Protein AF-A0A3L6NXF9-F1 (afdb_monomer_lite)

Secondary structure (DSSP, 8-state):
-------TTS-PPPTTSTTSTTHHHHHHHHHHHHHHT-THHHHHHHHHHSSPPPP-TTS-BSS-EEEE-SSSEEEHHHIIIIITTSTTGGG-SEEEEE-SS--B--STTSHHHHHHHHHHHHH--HHHHHHHHHHHHHHHHHTHHHHHHHHHHHHHHHHHHHHHHHHHHHHHHHHHHHHHHH--SS-EEETTTEEEESSHHHHHHHHHHHHHHHHHHHHT-HHHHHHHHHHHHHHHTT-

Foldseek 3Di:
DPDPPDDPPDDDDDCCPPPAPCNVVLVVQVVVCVVVVNPVSNVVCCVQPVPFHPAPAADWDFFFFWKAEVLAIAGPNCCSVAVPPFQCRVVIPGDRDHDRVDIDHHQPPDPVLSVVVNVCSVVVPPVVSSVLSNVLVVLCVVFVVVLVVLVVVLVVLLVLLVVLLVQLVVLLVVQVVCCVVPNADDWDEDPQQGTDHRDPSNSSSSNSNSVSVVSVVVSVDCVSVVSNVVSVVSSVVSD

Organism: NCBI:txid396571

Sequence (239 aa):
MKDNSTKPDELYLCGFSLGHPRAVQALEAYVSARNWGDRKLFLDWTAQWGHVQQCPRKNFSKNRRWWGWGVLEICEDCYASFAKGTALEPRFALTGVREPEKERMCDIYSPRMRSLYTEACRTGDLEGLLAIAEQRHVVYTQTIMQCEQILNQQKIAAMQAQMLGTQGTFYKSMGWAQDATMGHSYTVGNSYAGYGHANEWVMQGYSYDRQSREAAAEVMGGGPLMRIQMLEARWREVE

pLDDT: mean 91.53, std 9.54, range [31.98, 98.44]

Structure (mmCIF, N/CA/C/O backbone):
data_AF-A0A3L6NXF9-F1
#
_entry.id   AF-A0A3L6NXF9-F1
#
loop_
_atom_site.group_PDB
_atom_site.id
_atom_site.type_symbol
_atom_site.label_atom_id
_atom_site.label_alt_id
_atom_site.label_comp_id
_atom_site.label_asym_id
_atom_site.label_entity_id
_atom_site.label_seq_id
_atom_site.pdbx_PDB_ins_code
_atom_site.Cartn_x
_atom_site.Cartn_y
_atom_site.Cartn_z
_atom_site.occupancy
_atom_site.B_iso_or_equiv
_atom_site.auth_seq_id
_atom_site.auth_comp_id
_atom_site.auth_asym_id
_atom_site.auth_atom_id
_atom_site.pdbx_PDB_model_num
ATOM 1 N N . MET A 1 1 ? -28.314 26.970 6.778 1.00 38.78 1 MET A N 1
ATOM 2 C CA . MET A 1 1 ? -27.156 27.081 7.683 1.00 38.78 1 MET A CA 1
ATOM 3 C C . MET A 1 1 ? -25.995 27.528 6.808 1.00 38.78 1 MET A C 1
ATOM 5 O O . MET A 1 1 ? -25.571 26.746 5.971 1.00 38.78 1 MET A O 1
ATOM 9 N N . LYS A 1 2 ? -25.630 28.818 6.833 1.00 31.98 2 LYS A N 1
ATOM 10 C CA . LYS A 1 2 ? -24.416 29.280 6.145 1.00 31.98 2 LYS A CA 1
ATOM 11 C C . LYS A 1 2 ? -23.267 28.928 7.072 1.00 31.98 2 LYS A C 1
ATOM 13 O O . LYS A 1 2 ? -23.206 29.462 8.177 1.00 31.98 2 LYS A O 1
ATOM 18 N N . ASP A 1 3 ? -22.468 27.959 6.661 1.00 43.75 3 ASP A N 1
ATOM 19 C CA . ASP A 1 3 ? -21.245 27.634 7.367 1.00 43.75 3 ASP A CA 1
ATOM 20 C C . ASP A 1 3 ? -20.208 28.706 7.017 1.00 43.75 3 ASP A C 1
ATOM 22 O O . ASP A 1 3 ? -19.789 28.823 5.869 1.00 43.75 3 ASP A O 1
ATOM 26 N N . ASN A 1 4 ? -19.891 29.560 7.989 1.00 49.06 4 ASN A N 1
ATOM 27 C CA . ASN A 1 4 ? -18.918 30.641 7.838 1.00 49.06 4 ASN A CA 1
ATOM 28 C C . ASN A 1 4 ? -17.510 30.201 8.287 1.00 49.06 4 ASN A C 1
ATOM 30 O O . ASN A 1 4 ? -16.629 31.051 8.400 1.00 49.06 4 ASN A O 1
ATOM 34 N N . SER A 1 5 ? -17.282 28.911 8.579 1.00 56.56 5 SER A N 1
ATOM 35 C CA . SER A 1 5 ? -15.972 28.419 9.026 1.00 56.56 5 SER A CA 1
ATOM 36 C C . SER A 1 5 ? -15.049 27.963 7.894 1.00 56.56 5 SER A C 1
ATOM 38 O O . SER A 1 5 ? -13.948 27.493 8.174 1.00 56.56 5 SER A O 1
ATOM 40 N N . THR A 1 6 ? -15.466 28.064 6.631 1.00 55.91 6 THR A N 1
ATOM 41 C CA . THR A 1 6 ? -14.646 27.624 5.496 1.00 55.91 6 THR A CA 1
ATOM 42 C C . THR A 1 6 ? -13.536 28.631 5.205 1.00 55.91 6 THR A C 1
ATOM 44 O O . THR A 1 6 ? -13.818 29.779 4.852 1.00 55.91 6 THR A O 1
ATOM 47 N N . LYS A 1 7 ? -12.275 28.210 5.328 1.00 68.19 7 LYS A N 1
ATOM 48 C CA . LYS A 1 7 ? -11.114 29.014 4.934 1.00 68.19 7 LYS A CA 1
ATOM 49 C C . LYS A 1 7 ? -10.861 28.849 3.429 1.00 68.19 7 LYS A C 1
ATOM 51 O O . LYS A 1 7 ? -10.905 27.720 2.951 1.00 68.19 7 LYS A O 1
ATOM 56 N N . PRO A 1 8 ? -10.555 29.925 2.685 1.00 60.31 8 PRO A N 1
ATOM 57 C CA . PRO A 1 8 ? -10.366 29.858 1.231 1.00 60.31 8 PRO A CA 1
ATOM 58 C C . PRO A 1 8 ? -9.264 28.888 0.771 1.00 60.31 8 PRO A C 1
ATOM 60 O O . PRO A 1 8 ? -9.379 28.314 -0.306 1.00 60.31 8 PRO A O 1
ATOM 63 N N . ASP A 1 9 ? -8.234 28.687 1.598 1.00 72.12 9 ASP A N 1
ATOM 64 C CA . ASP A 1 9 ? -7.032 27.914 1.249 1.00 72.12 9 ASP A CA 1
ATOM 65 C C . ASP A 1 9 ? -7.083 26.439 1.692 1.00 72.12 9 ASP A C 1
ATOM 67 O O . ASP A 1 9 ? -6.097 25.710 1.572 1.00 72.12 9 ASP A O 1
ATOM 71 N N . GLU A 1 10 ? -8.212 25.971 2.229 1.00 70.94 10 GLU A N 1
ATOM 72 C CA . GLU A 1 10 ? -8.372 24.571 2.626 1.00 70.94 10 GLU A CA 1
ATOM 73 C C . GLU A 1 10 ? -8.970 23.733 1.486 1.00 70.94 10 GLU A C 1
ATOM 75 O O . GLU A 1 10 ? -9.951 24.101 0.839 1.00 70.94 10 GLU A O 1
ATOM 80 N N . LEU A 1 11 ? -8.382 22.557 1.246 1.00 69.75 11 LEU A N 1
ATOM 81 C CA . LEU A 1 11 ? -8.914 21.592 0.292 1.00 69.75 11 LEU A CA 1
ATOM 82 C C . LEU A 1 11 ? -10.151 20.910 0.890 1.00 69.75 11 LEU A C 1
ATOM 84 O O . LEU A 1 11 ? -10.038 20.037 1.752 1.00 69.75 11 LEU A O 1
ATOM 88 N N . TYR A 1 12 ? -11.331 21.267 0.391 1.00 71.44 12 TYR A N 1
ATOM 89 C CA . TYR A 1 12 ? -12.578 20.585 0.727 1.00 71.44 12 TYR A CA 1
ATOM 90 C C . TYR A 1 12 ? -12.876 19.485 -0.292 1.00 71.44 12 TYR A C 1
ATOM 92 O O . TYR A 1 12 ? -12.898 19.732 -1.499 1.00 71.44 12 TYR A O 1
ATOM 100 N N . LEU A 1 13 ? -13.154 18.269 0.186 1.00 70.00 13 LEU A N 1
ATOM 101 C CA . LEU A 1 13 ? -13.683 17.201 -0.661 1.00 70.00 13 LEU A CA 1
ATOM 102 C C . LEU A 1 13 ? -15.195 17.077 -0.464 1.00 70.00 13 LEU A C 1
ATOM 104 O O . LEU A 1 13 ? -15.682 16.978 0.661 1.00 70.00 13 LEU A O 1
ATOM 108 N N . CYS A 1 14 ? -15.946 17.033 -1.563 1.00 78.50 14 CYS A N 1
ATOM 109 C CA . CYS A 1 14 ? -17.377 16.753 -1.509 1.00 78.50 14 CYS A CA 1
ATOM 110 C C . CYS A 1 14 ? -17.613 15.280 -1.141 1.00 78.50 14 CYS A C 1
ATOM 112 O O . CYS A 1 14 ? -17.192 14.385 -1.875 1.00 78.50 14 CYS A O 1
ATOM 114 N N . GLY A 1 15 ? -18.348 15.025 -0.054 1.00 77.31 15 GLY A N 1
ATOM 115 C CA . GLY A 1 15 ? -18.699 13.668 0.385 1.00 77.31 15 GLY A CA 1
ATOM 116 C C . GLY A 1 15 ? -19.580 12.882 -0.599 1.00 77.31 15 GLY A C 1
ATOM 117 O O . GLY A 1 15 ? -19.614 11.658 -0.526 1.00 77.31 15 GLY A O 1
ATOM 118 N N . PHE A 1 16 ? -20.241 13.567 -1.541 1.00 83.25 16 PHE A N 1
ATOM 119 C CA . PHE A 1 16 ? -21.023 12.970 -2.635 1.00 83.25 16 PHE A CA 1
ATOM 120 C C . PHE A 1 16 ? -20.241 12.815 -3.947 1.00 83.25 16 PHE A C 1
ATOM 122 O O . PHE A 1 16 ? -20.782 12.301 -4.925 1.00 83.25 16 PHE A O 1
ATOM 129 N N . SER A 1 17 ? -18.984 13.267 -4.008 1.00 85.44 17 SER A N 1
ATOM 130 C CA . SER A 1 17 ? -18.140 13.013 -5.177 1.00 85.44 17 SER A CA 1
ATOM 131 C C . SER A 1 17 ? -17.957 11.510 -5.342 1.00 85.44 17 SER A C 1
ATOM 133 O O . SER A 1 17 ? -17.561 10.853 -4.388 1.00 85.44 17 SER A O 1
ATOM 135 N N . LEU A 1 18 ? -18.174 10.958 -6.539 1.00 82.62 18 LEU A N 1
ATOM 136 C CA . LEU A 1 18 ? -17.976 9.522 -6.792 1.00 82.62 18 LEU A CA 1
ATOM 137 C C . LEU A 1 18 ? -16.522 9.064 -6.575 1.00 82.62 18 LEU A C 1
ATOM 139 O O . LEU A 1 18 ? -16.281 7.880 -6.373 1.00 82.62 18 LEU A O 1
ATOM 143 N N . GLY A 1 19 ? -15.560 9.994 -6.571 1.00 79.06 19 GLY A N 1
ATOM 144 C CA . GLY A 1 19 ? -14.176 9.715 -6.181 1.00 79.06 19 GLY A CA 1
ATOM 145 C C . GLY A 1 19 ? -13.950 9.646 -4.665 1.00 79.06 19 GLY A C 1
ATOM 146 O O . GLY A 1 19 ? -12.867 9.267 -4.228 1.00 79.06 19 GLY A O 1
ATOM 147 N N . HIS A 1 20 ? -14.937 10.021 -3.844 1.00 82.62 20 HIS A N 1
ATOM 148 C CA . HIS A 1 20 ? -14.837 9.951 -2.391 1.00 82.62 20 HIS A CA 1
ATOM 149 C C . HIS A 1 20 ? -15.019 8.496 -1.914 1.00 82.62 20 HIS A C 1
ATOM 151 O O . HIS A 1 20 ? -16.009 7.855 -2.277 1.00 82.62 20 HIS A O 1
ATOM 157 N N . PRO A 1 21 ? -14.151 7.969 -1.028 1.00 81.50 21 PRO A N 1
ATOM 158 C CA . PRO A 1 21 ? -14.219 6.570 -0.591 1.00 81.50 21 PRO A CA 1
ATOM 159 C C . PRO A 1 21 ? -15.522 6.149 0.096 1.00 81.50 21 PRO A C 1
ATOM 161 O O . PRO A 1 21 ? -15.794 4.955 0.204 1.00 81.50 21 PRO A O 1
ATOM 164 N N . ARG A 1 22 ? -16.309 7.118 0.590 1.00 86.44 22 ARG A N 1
ATOM 165 C CA . ARG A 1 22 ? -17.629 6.885 1.196 1.00 86.44 22 ARG A CA 1
ATOM 166 C C . ARG A 1 22 ? -18.813 7.453 0.409 1.00 86.44 22 ARG A C 1
ATOM 168 O O . ARG A 1 22 ? -19.864 7.704 0.992 1.00 86.44 22 ARG A O 1
ATOM 175 N N . ALA A 1 23 ? -18.648 7.712 -0.888 1.00 88.31 23 ALA A N 1
ATOM 176 C CA . ALA A 1 23 ? -19.699 8.321 -1.705 1.00 88.31 23 ALA A CA 1
ATOM 177 C C . ALA A 1 23 ? -21.006 7.515 -1.679 1.00 88.31 23 ALA A C 1
ATOM 179 O O . ALA A 1 23 ? -22.087 8.079 -1.529 1.00 88.31 23 ALA A O 1
ATOM 180 N N . VAL A 1 24 ? -20.900 6.186 -1.766 1.00 90.19 24 VAL A N 1
ATOM 181 C CA . VAL A 1 24 ? -22.058 5.282 -1.745 1.00 90.19 24 VAL A CA 1
ATOM 182 C C . VAL A 1 24 ? -22.769 5.333 -0.394 1.00 90.19 24 VAL A C 1
ATOM 184 O O . VAL A 1 24 ? -23.974 5.545 -0.357 1.00 90.19 24 VAL A O 1
ATOM 187 N N . GLN A 1 25 ? -22.036 5.253 0.718 1.00 90.31 25 GLN A N 1
ATOM 188 C CA . GLN A 1 25 ? -22.624 5.323 2.059 1.00 90.31 25 GLN A CA 1
ATOM 189 C C . GLN A 1 25 ? -23.254 6.697 2.337 1.00 90.31 25 GLN A C 1
ATOM 191 O O . GLN A 1 25 ? -24.299 6.779 2.979 1.00 90.31 25 GLN A O 1
ATOM 196 N N . ALA A 1 26 ? -22.659 7.779 1.818 1.00 90.56 26 ALA A N 1
ATOM 197 C CA . ALA A 1 26 ? -23.248 9.115 1.896 1.00 90.56 26 ALA A CA 1
ATOM 198 C C . ALA A 1 26 ? -24.587 9.182 1.144 1.00 90.56 26 ALA A C 1
ATOM 200 O O . ALA A 1 26 ? -25.556 9.755 1.646 1.00 90.56 26 ALA A O 1
ATOM 201 N N . LEU A 1 27 ? -24.660 8.568 -0.044 1.00 92.19 27 LEU A N 1
ATOM 202 C CA . LEU A 1 27 ? -25.891 8.466 -0.828 1.00 92.19 27 LEU A CA 1
ATOM 203 C C . LEU A 1 27 ? -26.944 7.599 -0.132 1.00 92.19 27 LEU A C 1
ATOM 205 O O . LEU A 1 27 ? -28.102 7.997 -0.084 1.00 92.19 27 LEU A O 1
ATOM 209 N N . GLU A 1 28 ? -26.565 6.465 0.451 1.00 92.56 28 GLU A N 1
ATOM 210 C CA . GLU A 1 28 ? -27.473 5.595 1.211 1.00 92.56 28 GLU A CA 1
ATOM 211 C C . GLU A 1 28 ? -28.060 6.310 2.435 1.00 92.56 28 GLU A C 1
ATOM 213 O O . GLU A 1 28 ? -29.274 6.258 2.661 1.00 92.56 28 GLU A O 1
ATOM 218 N N . ALA A 1 29 ? -27.231 7.039 3.191 1.00 92.06 29 ALA A N 1
ATOM 219 C CA . ALA A 1 29 ? -27.681 7.850 4.320 1.00 92.06 29 ALA A CA 1
ATOM 220 C C . ALA A 1 29 ? -28.632 8.970 3.864 1.00 92.06 29 ALA A C 1
ATOM 222 O O . ALA A 1 29 ? -29.665 9.211 4.493 1.00 92.06 29 ALA A O 1
ATOM 223 N N . TYR A 1 30 ? -28.330 9.618 2.735 1.00 93.38 30 TYR A N 1
ATOM 224 C CA . TYR A 1 30 ? -29.192 10.639 2.143 1.00 93.38 30 TYR A CA 1
ATOM 225 C C . TYR A 1 30 ? -30.536 10.072 1.662 1.00 93.38 30 TYR A C 1
ATOM 227 O O . TYR A 1 30 ? -31.588 10.637 1.960 1.00 93.38 30 TYR A O 1
ATOM 235 N N . VAL A 1 31 ? -30.524 8.944 0.946 1.00 94.56 31 VAL A N 1
ATOM 236 C CA . VAL A 1 31 ? -31.736 8.259 0.473 1.00 94.56 31 VAL A CA 1
ATOM 237 C C . VAL A 1 31 ? -32.587 7.812 1.656 1.00 94.56 31 VAL A C 1
ATOM 239 O O . VAL A 1 31 ? -33.798 8.012 1.637 1.00 94.56 31 VAL A O 1
ATOM 242 N N . SER A 1 32 ? -31.966 7.290 2.714 1.00 93.38 32 SER A N 1
ATOM 243 C CA . SER A 1 32 ? -32.661 6.934 3.953 1.00 93.38 32 SER A CA 1
ATOM 244 C C . SER A 1 32 ? -33.326 8.161 4.577 1.00 93.38 32 SER A C 1
ATOM 246 O O . SER A 1 32 ? -34.537 8.160 4.791 1.00 93.38 32 SER A O 1
ATOM 248 N N . ALA A 1 33 ? -32.582 9.252 4.773 1.00 95.50 33 ALA A N 1
ATOM 249 C CA . ALA A 1 33 ? -33.131 10.500 5.303 1.00 95.50 33 ALA A CA 1
ATOM 250 C C . ALA A 1 33 ? -34.298 11.044 4.461 1.00 95.50 33 ALA A C 1
ATOM 252 O O . ALA A 1 33 ? -35.289 11.534 5.002 1.00 95.50 33 ALA A O 1
ATOM 253 N N . ARG A 1 34 ? -34.212 10.927 3.131 1.00 95.12 34 ARG A N 1
ATOM 254 C CA . ARG A 1 34 ? -35.280 11.328 2.209 1.00 95.12 34 ARG A CA 1
ATOM 255 C C . ARG A 1 34 ? -36.515 10.434 2.328 1.00 95.12 34 ARG A C 1
ATOM 257 O O . ARG A 1 34 ? -37.617 10.962 2.421 1.00 95.12 34 ARG A O 1
ATOM 264 N N . ASN A 1 35 ? -36.339 9.115 2.303 1.00 95.88 35 ASN A N 1
ATOM 265 C CA . ASN A 1 35 ? -37.440 8.148 2.299 1.00 95.88 35 ASN A CA 1
ATOM 266 C C . ASN A 1 35 ? -38.224 8.166 3.614 1.00 95.88 35 ASN A C 1
ATOM 268 O O . ASN A 1 35 ? -39.445 8.048 3.601 1.00 95.88 35 ASN A O 1
ATOM 272 N N . TRP A 1 36 ? -37.527 8.354 4.734 1.00 94.69 36 TRP A N 1
ATOM 273 C CA . TRP A 1 36 ? -38.136 8.430 6.062 1.00 94.69 36 TRP A CA 1
ATOM 274 C C . TRP A 1 36 ? -38.587 9.845 6.445 1.00 94.69 36 TRP A C 1
ATOM 276 O O . TRP A 1 36 ? -39.244 10.024 7.466 1.00 94.69 36 TRP A O 1
ATOM 286 N N . GLY A 1 37 ? -38.232 10.862 5.654 1.00 95.06 37 GLY A N 1
ATOM 287 C CA . GLY A 1 37 ? -38.518 12.263 5.966 1.00 95.06 37 GLY A CA 1
ATOM 288 C C . GLY A 1 37 ? -37.740 12.814 7.168 1.00 95.06 37 GLY A C 1
ATOM 289 O O . GLY A 1 37 ? -38.025 13.928 7.610 1.00 95.06 37 GLY A O 1
ATOM 290 N N . ASP A 1 38 ? -36.751 12.079 7.685 1.00 94.88 38 ASP A N 1
ATOM 291 C CA . ASP A 1 38 ? -35.939 12.478 8.833 1.00 94.88 38 ASP A CA 1
ATOM 292 C C . ASP A 1 38 ? -34.522 12.882 8.408 1.00 94.88 38 ASP A C 1
ATOM 294 O O . ASP A 1 38 ? -33.657 12.058 8.107 1.00 94.88 38 ASP A O 1
ATOM 298 N N . ARG A 1 39 ? -34.264 14.193 8.434 1.00 91.12 39 ARG A N 1
ATOM 299 C CA . ARG A 1 39 ? -32.961 14.774 8.081 1.00 91.12 39 ARG A CA 1
ATOM 300 C C . ARG A 1 39 ? -31.857 14.414 9.076 1.00 91.12 39 ARG A C 1
ATOM 302 O O . ARG A 1 39 ? -30.689 14.480 8.695 1.00 91.12 39 ARG A O 1
ATOM 309 N N . LYS A 1 40 ? -32.197 14.049 10.320 1.00 93.25 40 LYS A N 1
ATOM 310 C CA . LYS A 1 40 ? -31.204 13.699 11.347 1.00 93.25 40 LYS A CA 1
ATOM 311 C C . LYS A 1 40 ? -30.390 12.480 10.946 1.00 93.25 40 LYS A C 1
ATOM 313 O O . LYS A 1 40 ? -29.183 12.508 11.116 1.00 93.25 40 LYS A O 1
ATOM 318 N N . LEU A 1 41 ? -31.008 11.498 10.284 1.00 90.31 41 LEU A N 1
ATOM 319 C CA . LEU A 1 41 ? -30.317 10.305 9.779 1.00 90.31 41 LEU A CA 1
ATOM 320 C C . LEU A 1 41 ? -29.084 10.656 8.936 1.00 90.31 41 LEU A C 1
ATOM 322 O O . LEU A 1 41 ? -28.018 10.069 9.107 1.00 90.31 41 LEU A O 1
ATOM 326 N N . PHE A 1 42 ? -29.214 11.643 8.047 1.00 92.25 42 PHE A N 1
ATOM 327 C CA . PHE A 1 42 ? -28.093 12.097 7.233 1.00 92.25 42 PHE A CA 1
ATOM 328 C C . PHE A 1 42 ? -27.126 12.981 8.028 1.00 92.25 42 PHE A C 1
ATOM 330 O O . PHE A 1 42 ? -25.917 12.801 7.920 1.00 92.25 42 PHE A O 1
ATOM 337 N N . LEU A 1 43 ? -27.633 13.912 8.844 1.00 91.62 43 LEU A N 1
ATOM 338 C CA . LEU A 1 43 ? -26.783 14.819 9.623 1.00 91.62 43 LEU A CA 1
ATOM 339 C C . LEU A 1 43 ? -25.909 14.069 10.637 1.00 91.62 43 LEU A C 1
ATOM 341 O O . LEU A 1 43 ? -24.702 14.302 10.678 1.00 91.62 43 LEU A O 1
ATOM 345 N N . ASP A 1 44 ? -26.478 13.122 11.376 1.00 91.62 44 ASP A N 1
ATOM 346 C CA . ASP A 1 44 ? -25.760 12.293 12.345 1.00 91.62 44 ASP A CA 1
ATOM 347 C C . ASP A 1 44 ? -24.705 11.433 11.642 1.00 91.62 44 ASP A C 1
ATOM 349 O O . ASP A 1 44 ? -23.554 11.369 12.081 1.00 91.62 44 ASP A O 1
ATOM 353 N N . TRP A 1 45 ? -25.051 10.859 10.483 1.00 91.62 45 TRP A N 1
ATOM 354 C CA . TRP A 1 45 ? -24.090 10.137 9.653 1.00 91.62 45 TRP A CA 1
ATOM 355 C C . TRP A 1 45 ? -22.936 11.043 9.202 1.00 91.62 45 TRP A C 1
ATOM 357 O O . TRP A 1 45 ? -21.773 10.662 9.332 1.00 91.62 45 TRP A O 1
ATOM 367 N N . THR A 1 46 ? -23.221 12.258 8.718 1.00 89.62 46 THR A N 1
ATOM 368 C CA . THR A 1 46 ? -22.171 13.203 8.298 1.00 89.62 46 THR A CA 1
ATOM 369 C C . THR A 1 46 ? -21.304 13.672 9.462 1.00 89.62 46 THR A C 1
ATOM 371 O O . THR A 1 46 ? -20.091 13.789 9.297 1.00 89.62 46 THR A O 1
ATOM 374 N N . ALA A 1 47 ? -21.884 13.885 10.644 1.00 88.12 47 ALA A N 1
ATOM 375 C CA . ALA A 1 47 ? -21.140 14.257 11.842 1.00 88.12 47 ALA A CA 1
ATOM 376 C C . ALA A 1 47 ? -20.190 13.131 12.273 1.00 88.12 47 ALA A C 1
ATOM 378 O O . ALA A 1 47 ? -19.031 13.386 12.607 1.00 88.12 47 ALA A O 1
ATOM 379 N N . GLN A 1 48 ? -20.659 11.883 12.202 1.00 87.81 48 GLN A N 1
ATOM 380 C CA . GLN A 1 48 ? -19.873 10.711 12.564 1.00 87.81 48 GLN A CA 1
ATOM 381 C C . GLN A 1 48 ? -18.780 10.390 11.538 1.00 87.81 48 GLN A C 1
ATOM 383 O O . GLN A 1 48 ? -17.654 10.105 11.928 1.00 87.81 48 GLN A O 1
ATOM 388 N N . TRP A 1 49 ? -19.093 10.416 10.240 1.00 89.56 49 TRP A N 1
ATOM 389 C CA . TRP A 1 49 ? -18.235 9.839 9.196 1.00 89.56 49 TRP A CA 1
ATOM 390 C C . TRP A 1 49 ? -17.618 10.851 8.239 1.00 89.56 49 TRP A C 1
ATOM 392 O O . TRP A 1 49 ? -16.673 10.498 7.532 1.00 89.56 49 TRP A O 1
ATOM 402 N N . GLY A 1 50 ? -18.118 12.087 8.199 1.00 84.12 50 GLY A N 1
ATOM 403 C CA . GLY A 1 50 ? -17.701 13.093 7.218 1.00 84.12 50 GLY A CA 1
ATOM 404 C C . GLY A 1 50 ? -16.230 13.489 7.331 1.00 84.12 50 GLY A C 1
ATOM 405 O O . GLY A 1 50 ? -15.606 13.824 6.331 1.00 84.12 50 GLY A O 1
ATOM 406 N N . HIS A 1 51 ? -15.659 13.395 8.531 1.00 82.38 51 HIS A N 1
ATOM 407 C CA . HIS A 1 51 ? -14.265 13.745 8.805 1.00 82.38 51 HIS A CA 1
ATOM 408 C C . HIS A 1 51 ? -13.349 12.519 8.987 1.00 82.38 51 HIS A C 1
ATOM 410 O O . HIS A 1 51 ? -12.125 12.655 9.018 1.00 82.38 51 HIS A O 1
ATOM 416 N N . VAL A 1 52 ? -13.923 11.319 9.117 1.00 88.19 52 VAL A N 1
ATOM 417 C CA . VAL A 1 52 ? -13.166 10.082 9.326 1.00 88.19 52 VAL A CA 1
ATOM 418 C C . VAL A 1 52 ? -12.549 9.678 7.994 1.00 88.19 52 VAL A C 1
ATOM 420 O O . VAL A 1 52 ? -13.256 9.465 7.017 1.00 88.19 52 VAL A O 1
ATOM 423 N N . GLN A 1 53 ? -11.239 9.496 7.924 1.00 87.25 53 GLN A N 1
ATOM 424 C CA . GLN A 1 53 ? -10.617 8.990 6.698 1.00 87.25 53 GLN A CA 1
ATOM 425 C C . GLN A 1 53 ? -10.792 7.471 6.589 1.00 87.25 53 GLN A C 1
ATOM 427 O O . GLN A 1 53 ? -10.717 6.779 7.601 1.00 87.25 53 GLN A O 1
ATOM 432 N N . GLN A 1 54 ? -10.976 6.935 5.377 1.00 90.12 54 GLN A N 1
ATOM 433 C CA . GLN A 1 54 ? -11.058 5.482 5.163 1.00 90.12 54 GLN A CA 1
ATOM 434 C C . GLN A 1 54 ? -9.789 4.783 5.665 1.00 90.12 54 GLN A C 1
ATOM 436 O O . GLN A 1 54 ? -8.688 5.319 5.510 1.00 90.12 54 GLN A O 1
ATOM 441 N N . CYS A 1 55 ? -9.938 3.592 6.245 1.00 94.50 55 CYS A N 1
ATOM 442 C CA . CYS A 1 55 ? -8.830 2.776 6.729 1.00 94.50 55 CYS A CA 1
ATOM 443 C C . CYS A 1 55 ? -7.717 2.627 5.669 1.00 94.50 55 CYS A C 1
ATOM 445 O O . CYS A 1 55 ? -8.010 2.197 4.550 1.00 94.50 55 CYS A O 1
ATOM 447 N N . PRO A 1 56 ? -6.441 2.916 6.004 1.00 93.50 56 PRO A N 1
ATOM 448 C CA . PRO A 1 56 ? -5.324 2.761 5.068 1.00 93.50 56 PRO A CA 1
ATOM 449 C C . PRO A 1 56 ? -4.972 1.285 4.807 1.00 93.50 56 PRO A C 1
ATOM 451 O O . PRO A 1 56 ? -4.165 0.975 3.931 1.00 93.50 56 PRO A O 1
ATOM 454 N N . ARG A 1 57 ? -5.620 0.361 5.532 1.00 94.19 57 ARG A N 1
ATOM 455 C CA . ARG A 1 57 ? -5.400 -1.084 5.476 1.00 94.19 57 ARG A CA 1
ATOM 456 C C . ARG A 1 57 ? -3.925 -1.410 5.712 1.00 94.19 57 ARG A C 1
ATOM 458 O O . ARG A 1 57 ? -3.389 -1.015 6.743 1.00 94.19 57 ARG A O 1
ATOM 465 N N . LYS A 1 58 ? -3.310 -2.112 4.759 1.00 91.44 58 LYS A N 1
ATOM 466 C CA . LYS A 1 58 ? -1.909 -2.527 4.770 1.00 91.44 58 LYS A CA 1
ATOM 467 C C . LYS A 1 58 ? -0.930 -1.402 4.444 1.00 91.44 58 LYS A C 1
ATOM 469 O O . LYS A 1 58 ? 0.255 -1.566 4.666 1.00 91.44 58 LYS A O 1
ATOM 474 N N . ASN A 1 59 ? -1.409 -0.279 3.910 1.00 91.56 59 ASN A N 1
ATOM 475 C CA . ASN A 1 59 ? -0.532 0.823 3.545 1.00 91.56 59 ASN A CA 1
ATOM 476 C C . ASN A 1 59 ? -0.201 1.651 4.787 1.00 91.56 59 ASN A C 1
ATOM 478 O O . ASN A 1 59 ? -1.074 1.924 5.617 1.00 91.56 59 ASN A O 1
ATOM 482 N N . PHE A 1 60 ? 1.039 2.120 4.868 1.00 92.31 60 PHE A N 1
ATOM 483 C CA . PHE A 1 60 ? 1.424 3.104 5.866 1.00 92.31 60 PHE A CA 1
ATOM 484 C C . PHE A 1 60 ? 0.780 4.458 5.568 1.00 92.31 60 PHE A C 1
ATOM 486 O O . PHE A 1 60 ? 0.695 4.895 4.419 1.00 92.31 60 PHE A O 1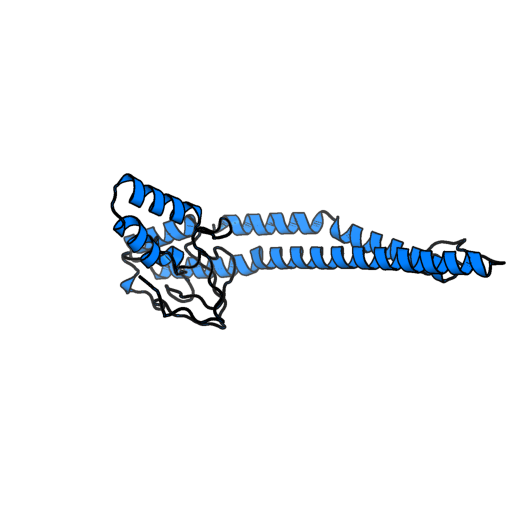
ATOM 493 N N . SER A 1 61 ? 0.314 5.137 6.615 1.00 92.38 61 SER A N 1
ATOM 494 C CA . SER A 1 61 ? -0.211 6.493 6.502 1.00 92.38 61 SER A CA 1
ATOM 495 C C . SER A 1 61 ? 0.313 7.394 7.608 1.00 92.38 61 SER A C 1
ATOM 497 O O . SER A 1 61 ? 0.341 7.018 8.778 1.00 92.38 61 SER A O 1
ATOM 499 N N . LYS A 1 62 ? 0.625 8.633 7.223 1.00 92.56 62 LYS A N 1
ATOM 500 C CA . LYS A 1 62 ? 0.982 9.739 8.116 1.00 92.56 62 LYS A CA 1
ATOM 501 C C . LYS A 1 62 ? -0.231 10.550 8.553 1.00 92.56 62 LYS A C 1
ATOM 503 O O . LYS A 1 62 ? -1.292 10.473 7.931 1.00 92.56 62 LYS A O 1
ATOM 508 N N . ASN A 1 63 ? -0.037 11.374 9.584 1.00 90.44 63 ASN A N 1
ATOM 509 C CA . ASN A 1 63 ? -0.927 12.473 9.960 1.00 90.44 63 ASN A CA 1
ATOM 510 C C . ASN A 1 63 ? -2.407 12.084 10.161 1.00 90.44 63 ASN A C 1
ATOM 512 O O . ASN A 1 63 ? -3.318 12.831 9.790 1.00 90.44 63 ASN A O 1
ATOM 516 N N . ARG A 1 64 ? -2.646 10.922 10.775 1.00 91.19 64 ARG A N 1
ATOM 517 C CA . ARG A 1 64 ? -3.970 10.400 11.150 1.00 91.19 64 ARG A CA 1
ATOM 518 C C . ARG A 1 64 ? -4.082 10.233 12.659 1.00 91.19 64 ARG A C 1
ATOM 520 O O . ARG A 1 64 ? -3.070 10.231 13.354 1.00 91.19 64 ARG A O 1
ATOM 527 N N . ARG A 1 65 ? -5.315 10.094 13.148 1.00 94.44 65 ARG A N 1
ATOM 528 C CA . ARG A 1 65 ? -5.581 9.704 14.534 1.00 94.44 65 ARG A CA 1
ATOM 529 C C . ARG A 1 65 ? -5.487 8.193 14.690 1.00 94.44 65 ARG A C 1
ATOM 531 O O . ARG A 1 65 ? -6.007 7.454 13.848 1.00 94.44 65 ARG A O 1
ATOM 538 N N . TRP A 1 66 ? -4.853 7.769 15.776 1.00 96.62 66 TRP A N 1
ATOM 539 C CA . TRP A 1 66 ? -4.587 6.367 16.072 1.00 96.62 66 TRP A CA 1
ATOM 540 C C . TRP A 1 66 ? -4.994 5.987 17.494 1.00 96.62 66 TRP A C 1
ATOM 542 O O . TRP A 1 66 ? -4.886 6.780 18.432 1.00 96.62 66 TRP A O 1
ATOM 552 N N . TRP A 1 67 ? -5.447 4.743 17.623 1.00 97.88 67 TRP A N 1
ATOM 553 C CA . TRP A 1 67 ? -5.798 4.070 18.868 1.00 97.88 67 TRP A CA 1
ATOM 554 C C . TRP A 1 67 ? -4.980 2.781 19.027 1.00 97.88 67 TRP A C 1
ATOM 556 O O . TRP A 1 67 ? -4.338 2.337 18.074 1.00 97.88 67 TRP A O 1
ATOM 566 N N . GLY A 1 68 ? -5.000 2.174 20.214 1.00 97.38 68 GLY A N 1
ATOM 567 C CA . GLY A 1 68 ? -4.328 0.897 20.488 1.00 97.38 68 GLY A CA 1
ATOM 568 C C . GLY A 1 68 ? -3.085 1.051 21.366 1.00 97.38 68 GLY A C 1
ATOM 569 O O . GLY A 1 68 ? -3.108 1.817 22.326 1.00 97.38 68 GLY A O 1
ATOM 570 N N . TRP A 1 69 ? -2.011 0.317 21.064 1.00 96.62 69 TRP A N 1
ATOM 571 C CA . TRP A 1 69 ? -0.839 0.158 21.950 1.00 96.62 69 TRP A CA 1
ATOM 572 C C . TRP A 1 69 ? 0.507 0.446 21.278 1.00 96.62 69 TRP A C 1
ATOM 574 O O . TRP A 1 69 ? 1.560 0.108 21.808 1.00 96.62 69 TRP A O 1
ATOM 584 N N . GLY A 1 70 ? 0.499 1.052 20.093 1.00 90.50 70 GLY A N 1
ATOM 585 C CA . GLY A 1 70 ? 1.716 1.354 19.338 1.00 90.50 70 GLY A CA 1
ATOM 586 C C . GLY A 1 70 ? 2.252 0.167 18.541 1.00 90.50 70 GLY A C 1
ATOM 587 O O . GLY A 1 70 ? 2.544 0.350 17.371 1.00 90.50 70 GLY A O 1
ATOM 588 N N . VAL A 1 71 ? 2.320 -1.032 19.128 1.00 93.62 71 VAL A N 1
ATOM 589 C CA . VAL A 1 71 ? 2.605 -2.277 18.379 1.00 93.62 71 VAL A CA 1
ATOM 590 C C . VAL A 1 71 ? 1.364 -2.827 17.673 1.00 93.62 71 VAL A C 1
ATOM 592 O O . VAL A 1 71 ? 1.463 -3.431 16.616 1.00 93.62 71 VAL A O 1
ATOM 595 N N . LEU A 1 72 ? 0.182 -2.574 18.242 1.00 96.94 72 LEU A N 1
ATOM 596 C CA . LEU A 1 72 ? -1.104 -2.796 17.593 1.00 96.94 72 LEU A CA 1
ATOM 597 C C . LEU A 1 72 ? -1.776 -1.438 17.422 1.00 96.94 72 LEU A C 1
ATOM 599 O O . LEU A 1 72 ? -2.159 -0.786 18.400 1.00 96.94 72 LEU A O 1
ATOM 603 N N . GLU A 1 73 ? -1.886 -1.005 16.175 1.00 96.25 73 GLU A N 1
ATOM 604 C CA . GLU A 1 73 ? -2.322 0.321 15.774 1.00 96.25 73 GLU A CA 1
ATOM 605 C C . GLU A 1 73 ? -3.693 0.254 15.098 1.00 96.25 73 GLU A C 1
ATOM 607 O O . GLU A 1 73 ? -3.952 -0.504 14.162 1.00 96.25 73 GLU A O 1
ATOM 612 N N . ILE A 1 74 ? -4.612 1.086 15.572 1.00 97.94 74 ILE A N 1
ATOM 613 C CA . ILE A 1 74 ? -5.992 1.114 15.108 1.00 97.94 74 ILE A CA 1
ATOM 614 C C . ILE A 1 74 ? -6.267 2.485 14.502 1.00 97.94 74 ILE A C 1
ATOM 616 O O . ILE A 1 74 ? -6.242 3.498 15.200 1.00 97.94 74 ILE A O 1
ATOM 620 N N . CYS A 1 75 ? -6.539 2.535 13.198 1.00 97.06 75 CYS A N 1
ATOM 621 C CA . CYS A 1 75 ? -6.944 3.785 12.557 1.00 97.06 75 CYS A CA 1
ATOM 622 C C . CYS A 1 75 ? -8.360 4.200 12.990 1.00 97.06 75 CYS A C 1
ATOM 624 O O . CYS A 1 75 ? -9.173 3.363 13.385 1.00 97.06 75 CYS A O 1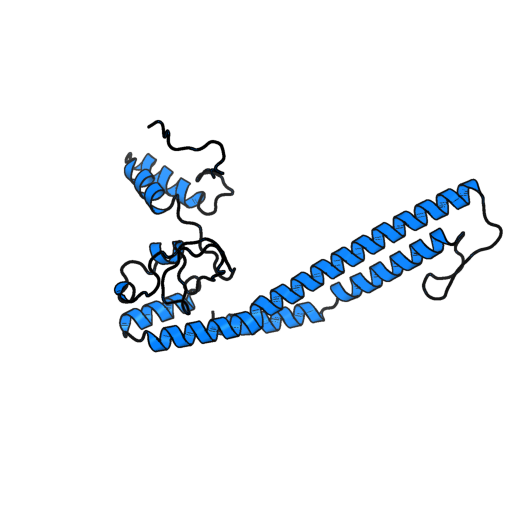
ATOM 626 N N . GLU A 1 76 ? -8.683 5.482 12.829 1.00 95.94 76 GLU A N 1
ATOM 627 C CA . GLU A 1 76 ? -9.986 6.047 13.202 1.00 95.94 76 GLU A CA 1
ATOM 628 C C . GLU A 1 76 ? -11.201 5.297 12.641 1.00 95.94 76 GLU A C 1
ATOM 630 O O . GLU A 1 76 ? -12.172 5.067 13.357 1.00 95.94 76 GLU A O 1
ATOM 635 N N . ASP A 1 77 ? -11.133 4.869 11.380 1.00 95.62 77 ASP A N 1
ATOM 636 C CA . ASP A 1 77 ? -12.211 4.128 10.723 1.00 95.62 77 ASP A CA 1
ATOM 637 C C . ASP A 1 77 ? -12.492 2.794 11.422 1.00 95.62 77 ASP A C 1
ATOM 639 O O . ASP A 1 77 ? -13.635 2.473 11.745 1.00 95.62 77 ASP A O 1
ATOM 643 N N . CYS A 1 78 ? -11.446 2.015 11.712 1.00 97.50 78 CYS A N 1
ATOM 644 C CA . CYS A 1 78 ? -11.597 0.733 12.398 1.00 97.50 78 CYS A CA 1
ATOM 645 C C . CYS A 1 78 ? -11.872 0.890 13.898 1.00 97.50 78 CYS A C 1
ATOM 647 O O . CYS A 1 78 ? -12.545 0.040 14.475 1.00 97.50 78 CYS A O 1
ATOM 649 N N . TYR A 1 79 ? -11.422 1.977 14.526 1.00 97.75 79 TYR A N 1
ATOM 650 C CA . TYR A 1 79 ? -11.855 2.311 15.878 1.00 97.75 79 TYR A CA 1
ATOM 651 C C . TYR A 1 79 ? -13.369 2.551 15.905 1.00 97.75 79 TYR A C 1
ATOM 653 O O . TYR A 1 79 ? -14.090 1.830 16.589 1.00 97.75 79 TYR A O 1
ATOM 661 N N . ALA A 1 80 ? -13.863 3.489 15.093 1.00 95.38 80 ALA A N 1
ATOM 662 C CA . ALA A 1 80 ? -15.271 3.874 15.073 1.00 95.38 80 ALA A CA 1
ATOM 663 C C . ALA A 1 80 ? -16.210 2.738 14.637 1.00 95.38 80 ALA A C 1
ATOM 665 O O . ALA A 1 80 ? -17.322 2.645 15.150 1.00 95.38 80 ALA A O 1
ATOM 666 N N . SER A 1 81 ? -15.780 1.889 13.696 1.00 94.62 81 SER A N 1
ATOM 667 C CA . SER A 1 81 ? -16.609 0.801 13.152 1.00 94.62 81 SER A CA 1
ATOM 668 C C . SER A 1 81 ? -16.512 -0.528 13.903 1.00 94.62 81 SER A C 1
ATOM 670 O O . SER A 1 81 ? -17.353 -1.393 13.669 1.00 94.62 81 SER A O 1
ATOM 672 N N . PHE A 1 82 ? -15.494 -0.738 14.745 1.0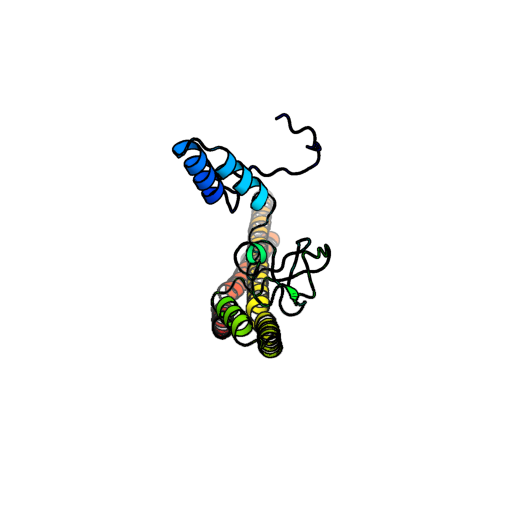0 97.44 82 PHE A N 1
ATOM 673 C CA . PHE A 1 82 ? -15.249 -2.055 15.346 1.00 97.44 82 PHE A CA 1
ATOM 674 C C . PHE A 1 82 ? -14.717 -2.013 16.782 1.00 97.44 82 PHE A C 1
ATOM 676 O O . PHE A 1 82 ? -15.259 -2.706 17.634 1.00 97.44 82 PHE A O 1
ATOM 683 N N . ALA A 1 83 ? -13.663 -1.243 17.067 1.00 97.62 83 ALA A N 1
ATOM 684 C CA . ALA A 1 83 ? -12.984 -1.336 18.366 1.00 97.62 83 ALA A CA 1
ATOM 685 C C . ALA A 1 83 ? -13.630 -0.483 19.477 1.00 97.62 83 ALA A C 1
ATOM 687 O O . ALA A 1 83 ? -13.409 -0.736 20.662 1.00 97.62 83 ALA A O 1
ATOM 688 N N . LYS A 1 84 ? -14.423 0.528 19.116 1.00 97.31 84 LYS A N 1
ATOM 689 C CA . LYS A 1 84 ? -15.140 1.379 20.070 1.00 97.31 84 LYS A CA 1
ATOM 690 C C . LYS A 1 84 ? -16.189 0.576 20.848 1.00 97.31 84 LYS A C 1
ATOM 692 O O . LYS A 1 84 ? -16.982 -0.153 20.262 1.00 97.31 84 LYS A O 1
ATOM 697 N N . GLY A 1 85 ? -16.217 0.750 22.164 1.00 97.19 85 GLY A N 1
ATOM 698 C CA . GLY A 1 85 ? -17.105 0.070 23.106 1.00 97.19 85 GLY A CA 1
ATOM 699 C C . GLY A 1 85 ? -16.676 -1.350 23.483 1.00 97.19 85 GLY A C 1
ATOM 700 O O . GLY A 1 85 ? -17.414 -2.042 24.180 1.00 97.19 85 GLY A O 1
ATOM 701 N N . THR A 1 86 ? -15.517 -1.816 23.016 1.00 97.69 86 THR A N 1
ATOM 702 C CA . THR A 1 86 ? -15.035 -3.175 23.298 1.00 97.69 86 THR A CA 1
ATOM 703 C C . THR A 1 86 ? -14.345 -3.266 24.661 1.00 97.69 86 THR A C 1
ATOM 705 O O . THR A 1 86 ? -13.880 -2.269 25.210 1.00 97.69 86 THR A O 1
ATOM 708 N N . ALA A 1 87 ? -14.229 -4.483 25.205 1.00 97.50 87 ALA A N 1
ATOM 709 C CA . ALA A 1 87 ? -13.656 -4.714 26.535 1.00 97.50 87 ALA A CA 1
ATOM 710 C C . ALA A 1 87 ? -12.201 -4.226 26.686 1.00 97.50 87 ALA A C 1
ATOM 712 O O . ALA A 1 87 ? -11.773 -3.899 27.792 1.00 97.50 87 ALA A O 1
ATOM 713 N N . LEU A 1 88 ? -11.440 -4.167 25.588 1.00 96.94 88 LEU A N 1
ATOM 714 C CA . LEU A 1 88 ? -10.054 -3.698 25.596 1.00 96.94 88 LEU A CA 1
ATOM 715 C C . LEU A 1 88 ? -9.910 -2.188 25.355 1.00 96.94 88 LEU A C 1
ATOM 717 O O . LEU A 1 88 ? -8.829 -1.663 25.615 1.00 96.94 88 LEU A O 1
ATOM 721 N N . GLU A 1 89 ? -10.954 -1.478 24.908 1.00 97.50 89 GLU A N 1
ATOM 722 C CA . GLU A 1 89 ? -10.886 -0.031 24.640 1.00 97.50 89 GLU A CA 1
ATOM 723 C C . GLU A 1 89 ? -10.362 0.784 25.837 1.00 97.50 89 GLU A C 1
ATOM 725 O O . GLU A 1 89 ? -9.456 1.597 25.632 1.00 97.50 89 GLU A O 1
ATOM 730 N N . PRO A 1 90 ? -10.820 0.563 27.089 1.00 97.19 90 PRO A N 1
ATOM 731 C CA . PRO A 1 90 ? -10.321 1.322 28.239 1.00 97.19 90 PRO A CA 1
ATOM 732 C C . PRO A 1 90 ? -8.826 1.125 28.519 1.00 97.19 90 PRO A C 1
ATOM 734 O O . PRO A 1 90 ? -8.245 1.873 29.300 1.00 97.19 90 PRO A O 1
ATOM 737 N N . ARG A 1 91 ? -8.203 0.102 27.919 1.00 96.38 91 ARG A N 1
ATOM 738 C CA . ARG A 1 91 ? -6.791 -0.246 28.112 1.00 96.38 91 ARG A CA 1
ATOM 739 C C . ARG A 1 91 ? -5.883 0.317 27.018 1.00 96.38 91 ARG A C 1
ATOM 741 O O . ARG A 1 91 ? -4.685 0.049 27.069 1.00 96.38 91 ARG A O 1
ATOM 748 N N . PHE A 1 92 ? -6.409 1.041 26.027 1.00 97.75 92 PHE A N 1
ATOM 749 C CA . PHE A 1 92 ? -5.589 1.626 24.966 1.00 97.75 92 PHE A CA 1
ATOM 750 C C . PHE A 1 92 ? -4.572 2.633 25.520 1.00 97.75 92 PHE A C 1
ATOM 752 O O . PHE A 1 92 ? -4.923 3.531 26.281 1.00 97.75 92 PHE A O 1
ATOM 759 N N . ALA A 1 93 ? -3.319 2.519 25.077 1.00 96.81 93 ALA A N 1
ATOM 760 C CA . ALA A 1 93 ? -2.279 3.510 25.355 1.00 96.81 93 ALA A CA 1
ATOM 761 C C . ALA A 1 93 ? -2.373 4.725 24.414 1.00 96.81 93 ALA A C 1
ATOM 763 O O . ALA A 1 93 ? -2.007 5.839 24.781 1.00 96.81 93 ALA A O 1
ATOM 764 N N . LEU A 1 94 ? -2.873 4.516 23.195 1.00 95.94 94 LEU A N 1
ATOM 765 C CA . LEU A 1 94 ? -3.153 5.561 22.217 1.00 95.94 94 LEU A CA 1
ATOM 766 C C . LEU A 1 94 ? -4.662 5.799 22.161 1.00 95.94 94 LEU A C 1
ATOM 768 O O . LEU A 1 94 ? -5.435 4.870 21.932 1.00 95.94 94 LEU A O 1
ATOM 772 N N . THR A 1 95 ? -5.085 7.048 22.332 1.00 96.75 95 THR A N 1
ATOM 773 C CA . THR A 1 95 ? -6.501 7.442 22.345 1.00 96.75 95 THR A CA 1
ATOM 774 C C . THR A 1 95 ? -6.738 8.628 21.414 1.00 96.75 95 THR A C 1
ATOM 776 O O . THR A 1 95 ? -6.839 9.781 21.822 1.00 96.75 95 THR A O 1
ATOM 779 N N . GLY A 1 96 ? -6.795 8.346 20.111 1.00 94.94 96 GLY A N 1
ATOM 780 C CA . GLY A 1 96 ? -6.983 9.372 19.082 1.00 94.94 96 GLY A CA 1
ATOM 781 C C . GLY A 1 96 ? -5.764 10.274 18.892 1.00 94.94 96 GLY A C 1
ATOM 782 O O . GLY A 1 96 ? -5.901 11.412 18.441 1.00 94.94 96 GLY A O 1
ATOM 783 N N . VAL A 1 97 ? -4.573 9.767 19.222 1.00 94.19 97 VAL A N 1
ATOM 784 C CA . VAL A 1 97 ? -3.308 10.504 19.123 1.00 94.19 97 VAL A CA 1
ATOM 785 C C . VAL A 1 97 ? -2.955 10.718 17.654 1.00 94.19 97 VAL A C 1
ATOM 787 O O . VAL A 1 97 ? -3.072 9.801 16.838 1.00 94.19 97 VAL A O 1
ATOM 790 N N . ARG A 1 98 ? -2.524 11.937 17.313 1.00 93.12 98 ARG A N 1
ATOM 791 C CA . ARG A 1 98 ? -2.099 12.316 15.963 1.00 93.12 98 ARG A CA 1
ATOM 792 C C . ARG A 1 98 ? -0.622 12.679 15.965 1.00 93.12 98 ARG A C 1
ATOM 794 O O . ARG A 1 98 ? -0.229 13.661 16.581 1.00 93.12 98 ARG A O 1
ATOM 801 N N . GLU A 1 99 ? 0.166 11.911 15.225 1.00 88.12 99 GLU A N 1
ATOM 802 C CA . GLU A 1 99 ? 1.600 12.140 15.035 1.00 88.12 99 GLU A CA 1
ATOM 803 C C . GLU A 1 99 ? 1.860 12.381 13.540 1.00 88.12 99 GLU A C 1
ATOM 805 O O . GLU A 1 99 ? 1.807 11.432 12.756 1.00 88.12 99 GLU A O 1
ATOM 810 N N . PRO A 1 100 ? 2.078 13.637 13.107 1.00 88.81 100 PRO A N 1
ATOM 811 C CA . PRO A 1 100 ? 2.203 13.972 11.687 1.00 88.81 100 PRO A CA 1
ATOM 812 C C . PRO A 1 100 ? 3.340 13.245 10.968 1.00 88.81 100 PRO A C 1
ATOM 814 O O . PRO A 1 100 ? 3.148 12.796 9.842 1.00 88.81 100 PRO A O 1
ATOM 817 N N . GLU A 1 101 ? 4.480 13.073 11.635 1.00 90.62 101 GLU A N 1
ATOM 818 C CA . GLU A 1 101 ? 5.689 12.513 11.020 1.00 90.62 101 GLU A CA 1
ATOM 819 C C . GLU A 1 101 ? 5.752 10.985 11.052 1.00 90.62 101 GLU A C 1
ATOM 821 O O . GLU A 1 101 ? 6.473 10.379 10.258 1.00 90.62 101 GLU A O 1
ATOM 826 N N . LYS A 1 102 ? 4.992 10.346 11.948 1.00 89.69 102 LYS A N 1
ATOM 827 C CA . LYS A 1 102 ? 5.058 8.900 12.152 1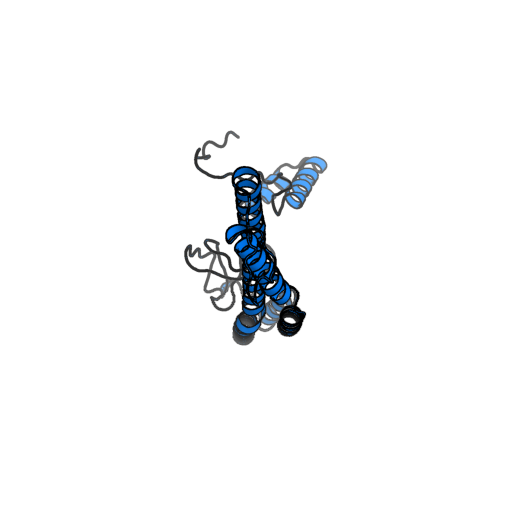.00 89.69 102 LYS A CA 1
ATOM 828 C C . LYS A 1 102 ? 4.120 8.172 11.193 1.00 89.69 102 LYS A C 1
ATOM 830 O O . LYS A 1 102 ? 2.910 8.401 11.183 1.00 89.69 102 LYS A O 1
ATOM 835 N N . GLU A 1 103 ? 4.695 7.271 10.406 1.00 91.56 103 GLU A N 1
ATOM 836 C CA . GLU A 1 103 ? 3.952 6.332 9.572 1.00 91.56 103 GLU A CA 1
ATOM 837 C C . GLU A 1 103 ? 3.462 5.152 10.398 1.00 91.56 103 GLU A C 1
ATOM 839 O O . GLU A 1 103 ? 4.200 4.594 11.208 1.00 91.56 103 GLU A O 1
ATOM 844 N N . ARG A 1 104 ? 2.193 4.805 10.193 1.00 92.69 104 ARG A N 1
ATOM 845 C CA . ARG A 1 104 ? 1.487 3.761 10.932 1.00 92.69 104 ARG A CA 1
ATOM 846 C C . ARG A 1 104 ? 0.593 2.957 9.991 1.00 92.69 104 ARG A C 1
ATOM 848 O O . ARG A 1 104 ? 0.076 3.511 9.012 1.00 92.69 104 ARG A O 1
ATOM 855 N N . MET A 1 105 ? 0.422 1.670 10.269 1.00 93.75 105 MET A N 1
ATOM 856 C CA . MET A 1 105 ? -0.417 0.741 9.498 1.00 93.75 105 MET A CA 1
ATOM 857 C C . MET A 1 105 ? -1.573 0.290 10.389 1.00 93.75 105 MET A C 1
ATOM 859 O O . MET A 1 105 ? -1.389 0.064 11.572 1.00 93.75 105 MET A O 1
ATOM 863 N N . CYS A 1 106 ? -2.782 0.133 9.848 1.00 96.56 106 CYS A N 1
ATOM 864 C CA . CYS A 1 106 ? -3.865 -0.414 10.665 1.00 96.56 106 CYS A CA 1
ATOM 865 C C . CYS A 1 106 ? -3.646 -1.920 10.881 1.00 96.56 106 CYS A C 1
ATOM 867 O O . CYS A 1 106 ? -3.405 -2.652 9.926 1.00 96.56 106 CYS A O 1
ATOM 869 N N . ASP A 1 107 ? -3.785 -2.411 12.106 1.00 96.56 107 ASP A N 1
ATOM 870 C CA . ASP A 1 107 ? -3.688 -3.845 12.394 1.00 96.56 107 ASP A CA 1
ATOM 871 C C . ASP A 1 107 ? -5.032 -4.553 12.277 1.00 96.56 107 ASP A C 1
ATOM 873 O O . ASP A 1 107 ? -5.115 -5.682 11.806 1.00 96.56 107 ASP A O 1
ATOM 877 N N . ILE A 1 108 ? -6.120 -3.865 12.615 1.00 96.56 108 ILE A N 1
ATOM 878 C CA . ILE A 1 108 ? -7.461 -4.461 12.668 1.00 96.56 108 ILE A CA 1
ATOM 879 C C . ILE A 1 108 ? -8.278 -4.261 11.380 1.00 96.56 108 ILE A C 1
ATOM 881 O O . ILE A 1 108 ? -9.513 -4.297 11.402 1.00 96.56 108 ILE A O 1
ATOM 885 N N . TYR A 1 109 ? -7.626 -4.022 10.235 1.00 95.06 109 TYR A N 1
ATOM 886 C CA . TYR A 1 109 ? -8.331 -4.074 8.945 1.00 95.06 109 TYR A CA 1
ATOM 887 C C . TYR A 1 109 ? -8.569 -5.512 8.478 1.00 95.06 109 TYR A C 1
ATOM 889 O O . TYR A 1 109 ? -9.513 -5.732 7.717 1.00 95.06 109 TYR A O 1
ATOM 897 N N . SER A 1 110 ? -7.716 -6.459 8.885 1.00 94.31 110 SER A N 1
ATOM 898 C CA . SER A 1 110 ? -7.795 -7.838 8.413 1.00 94.31 110 SER A CA 1
ATOM 899 C C . SER A 1 110 ? -8.847 -8.627 9.199 1.00 94.31 110 SER A C 1
ATOM 901 O O . SER A 1 110 ? -8.984 -8.435 10.414 1.00 94.31 110 SER A O 1
ATOM 903 N N . PRO A 1 111 ? -9.621 -9.511 8.539 1.00 95.69 111 PRO A N 1
ATOM 904 C CA . PRO A 1 111 ? -10.609 -10.341 9.221 1.00 95.69 111 PRO A CA 1
ATOM 905 C C . PRO A 1 111 ? -9.996 -11.183 10.344 1.00 95.69 111 PRO A C 1
ATOM 907 O O . PRO A 1 111 ? -10.547 -11.214 11.442 1.00 95.69 111 PRO A O 1
ATOM 910 N N . ARG A 1 112 ? -8.825 -11.790 10.111 1.00 95.94 112 ARG A N 1
ATOM 911 C CA . ARG A 1 112 ? -8.129 -12.588 11.123 1.00 95.94 112 ARG A CA 1
ATOM 912 C C . ARG A 1 112 ? -7.735 -11.770 12.347 1.00 95.94 112 ARG A C 1
ATOM 914 O O . ARG A 1 112 ? -8.001 -12.204 13.466 1.00 95.94 112 ARG A O 1
ATOM 921 N N . MET A 1 113 ? -7.140 -10.588 12.164 1.00 97.06 113 MET A N 1
ATOM 922 C CA . MET A 1 113 ? -6.760 -9.741 13.302 1.00 97.06 113 MET A CA 1
ATOM 923 C C . MET A 1 113 ? -7.982 -9.256 14.078 1.00 97.06 113 MET A C 1
ATOM 925 O O . MET A 1 113 ? -7.917 -9.153 15.299 1.00 97.06 113 MET A O 1
ATOM 929 N N . ARG A 1 114 ? -9.121 -9.026 13.410 1.00 97.88 114 ARG A N 1
ATOM 930 C CA . ARG A 1 114 ? -10.389 -8.751 14.104 1.00 97.88 114 ARG A CA 1
ATOM 931 C C . ARG A 1 114 ? -10.851 -9.940 14.939 1.00 97.88 114 ARG A C 1
ATOM 933 O O . ARG A 1 114 ? -11.223 -9.735 16.086 1.00 97.88 114 ARG A O 1
ATOM 940 N N . SER A 1 115 ? -10.788 -11.163 14.412 1.00 97.94 115 SER A N 1
ATOM 941 C CA . SER A 1 115 ? -11.131 -12.369 15.177 1.00 97.94 115 SER A CA 1
ATOM 942 C C . SER A 1 115 ? -10.238 -12.544 16.407 1.00 97.94 115 SER A C 1
ATOM 944 O O . SER A 1 115 ? -10.751 -12.794 17.495 1.00 97.94 115 SER A O 1
ATOM 946 N N . LEU A 1 116 ? -8.925 -12.346 16.261 1.00 97.94 116 LEU A N 1
ATOM 947 C CA . LEU A 1 116 ? -7.972 -12.398 17.374 1.00 97.94 116 LEU A CA 1
ATOM 948 C C . LEU A 1 116 ? -8.234 -11.294 18.405 1.00 97.94 116 LEU A C 1
ATOM 950 O O . LEU A 1 116 ? -8.216 -11.552 19.604 1.00 97.94 116 LEU A O 1
ATOM 954 N N . TYR A 1 117 ? -8.543 -10.079 17.949 1.00 98.25 117 TYR A N 1
ATOM 955 C CA . TYR A 1 117 ? -8.918 -8.969 18.821 1.00 98.25 117 TYR A CA 1
ATOM 956 C C . TYR A 1 117 ? -10.205 -9.266 19.605 1.00 98.25 117 TYR A C 1
ATOM 958 O O . TYR A 1 117 ? -10.272 -9.015 20.808 1.00 98.25 117 TYR A O 1
ATOM 966 N N . THR A 1 118 ? -11.230 -9.816 18.947 1.00 98.44 118 THR A N 1
ATOM 967 C CA . THR A 1 118 ? -12.481 -10.229 19.598 1.00 98.44 118 THR A CA 1
ATOM 968 C C . THR A 1 118 ? -12.233 -11.320 20.635 1.00 98.44 118 THR A C 1
ATOM 970 O O . THR A 1 118 ? -12.788 -11.251 21.730 1.00 98.44 118 THR A O 1
ATOM 973 N N . GLU A 1 119 ? -11.376 -12.294 20.329 1.00 98.31 119 GLU A N 1
ATOM 974 C CA . GLU A 1 119 ? -11.017 -13.342 21.281 1.00 98.31 119 GLU A CA 1
ATOM 975 C C . GLU A 1 119 ? -10.267 -12.773 22.491 1.00 98.31 119 GLU A C 1
ATOM 977 O O . GLU A 1 119 ? -10.637 -13.063 23.625 1.00 98.31 119 GLU A O 1
ATOM 982 N N . ALA A 1 120 ? -9.309 -11.870 22.277 1.00 98.25 120 ALA A N 1
ATOM 983 C CA . ALA A 1 120 ? -8.614 -11.175 23.359 1.00 98.25 120 ALA A CA 1
ATOM 984 C C . ALA A 1 120 ? -9.561 -10.315 24.215 1.00 98.25 120 ALA A C 1
ATOM 986 O O . ALA A 1 120 ? -9.395 -10.227 25.430 1.00 98.25 120 ALA A O 1
ATOM 987 N N . CYS A 1 121 ? -10.600 -9.717 23.619 1.00 98.00 121 CYS A N 1
ATOM 988 C CA . CYS A 1 121 ? -11.657 -9.042 24.380 1.00 98.00 121 CYS A CA 1
ATOM 989 C C . CYS A 1 121 ? -12.443 -10.010 25.273 1.00 98.00 121 CYS A C 1
ATOM 991 O O . CYS A 1 121 ? -12.894 -9.611 26.345 1.00 98.00 121 CYS A O 1
ATOM 993 N N . ARG A 1 122 ? -12.622 -11.263 24.840 1.00 98.12 122 ARG A N 1
ATOM 994 C CA . ARG A 1 122 ? -13.356 -12.299 25.576 1.00 98.12 122 ARG A CA 1
ATOM 995 C C . ARG A 1 122 ? -12.521 -12.917 26.698 1.00 98.12 122 ARG A C 1
ATOM 997 O O . ARG A 1 122 ? -13.056 -13.183 27.769 1.00 98.12 122 ARG A O 1
ATOM 1004 N N . THR A 1 123 ? -11.238 -13.171 26.451 1.00 97.62 123 THR A N 1
ATOM 1005 C CA . THR A 1 123 ? -10.334 -13.860 27.389 1.00 97.62 123 THR A CA 1
ATOM 1006 C C . THR A 1 123 ? -9.549 -12.907 28.286 1.00 97.62 123 THR A C 1
ATOM 1008 O O . THR A 1 123 ? -9.065 -13.319 29.336 1.00 97.62 123 THR A O 1
ATOM 1011 N N . GLY A 1 124 ? -9.417 -11.639 27.890 1.00 96.06 124 GLY A N 1
ATOM 1012 C CA . GLY A 1 124 ? -8.559 -10.657 28.550 1.00 96.06 124 GLY A CA 1
ATOM 1013 C C . GLY A 1 124 ? -7.073 -10.778 28.191 1.00 96.06 124 GLY A C 1
ATOM 1014 O O . GLY A 1 124 ? -6.268 -10.022 28.747 1.00 96.06 124 GLY A O 1
ATOM 1015 N N . ASP A 1 125 ? -6.711 -11.682 27.272 1.00 97.19 125 ASP A N 1
ATOM 1016 C CA . ASP A 1 125 ? -5.332 -11.938 26.839 1.00 97.19 125 ASP A CA 1
ATOM 1017 C C . ASP A 1 125 ? -4.815 -10.847 25.886 1.00 97.19 125 ASP A C 1
ATOM 1019 O O . ASP A 1 125 ? -4.732 -11.008 24.667 1.00 97.19 125 ASP A O 1
ATOM 1023 N N . LEU A 1 126 ? -4.505 -9.684 26.463 1.00 96.69 126 LEU A N 1
ATOM 1024 C CA . LEU A 1 126 ? -3.910 -8.572 25.728 1.00 96.69 126 LEU A CA 1
ATOM 1025 C C . LEU A 1 126 ? -2.481 -8.898 25.274 1.00 96.69 126 LEU A C 1
ATOM 1027 O O . LEU A 1 126 ? -2.125 -8.592 24.142 1.00 96.69 126 LEU A O 1
ATOM 1031 N N . GLU A 1 127 ? -1.673 -9.520 26.130 1.00 97.25 127 GLU A N 1
ATOM 1032 C CA . GLU A 1 127 ? -0.261 -9.788 25.834 1.00 97.25 127 GLU A CA 1
ATOM 1033 C C . GLU A 1 127 ? -0.107 -10.741 24.641 1.00 97.25 127 GLU A C 1
ATOM 1035 O O . GLU A 1 127 ? 0.680 -10.466 23.735 1.00 97.25 127 GLU A O 1
ATOM 1040 N N . GLY A 1 128 ? -0.919 -11.804 24.573 1.00 97.62 128 GLY A N 1
ATOM 1041 C CA . GLY A 1 128 ? -0.945 -12.705 23.421 1.00 97.62 128 GLY A CA 1
ATOM 1042 C C . GLY A 1 128 ? -1.327 -11.991 22.122 1.00 97.62 128 GLY A C 1
ATOM 1043 O O . GLY A 1 128 ? -0.697 -12.203 21.084 1.00 97.62 128 GLY A O 1
ATOM 1044 N N . LEU A 1 129 ? -2.306 -11.081 22.173 1.00 97.94 129 LEU A N 1
ATOM 1045 C CA . LEU A 1 129 ? -2.697 -10.271 21.017 1.00 97.94 129 LEU A CA 1
ATOM 1046 C C . LEU A 1 129 ? -1.562 -9.349 20.541 1.00 97.94 129 LEU A C 1
ATOM 1048 O O . LEU A 1 129 ? -1.323 -9.251 19.335 1.00 97.94 129 LEU A O 1
ATOM 1052 N N . LEU A 1 130 ? -0.874 -8.672 21.465 1.00 98.06 130 LEU A N 1
ATOM 1053 C CA . LEU A 1 130 ? 0.228 -7.764 21.132 1.00 98.06 130 LEU A CA 1
ATOM 1054 C C . LEU A 1 130 ? 1.424 -8.522 20.545 1.00 98.06 130 LEU A C 1
ATOM 1056 O O . LEU A 1 130 ? 1.983 -8.071 19.547 1.00 98.06 130 LEU A O 1
ATOM 1060 N N . ALA A 1 131 ? 1.752 -9.702 21.080 1.00 97.75 131 ALA A N 1
ATOM 1061 C CA . ALA A 1 131 ? 2.805 -10.559 20.535 1.00 97.75 131 ALA A CA 1
ATOM 1062 C C . ALA A 1 131 ? 2.503 -11.006 19.091 1.00 97.75 131 ALA A C 1
ATOM 1064 O O . ALA A 1 131 ? 3.390 -11.011 18.234 1.00 97.75 131 ALA A O 1
ATOM 1065 N N . ILE A 1 132 ? 1.241 -11.332 18.784 1.00 97.00 132 ILE A N 1
ATOM 1066 C CA . ILE A 1 132 ? 0.828 -11.672 17.413 1.00 97.00 132 ILE A CA 1
ATOM 1067 C C . ILE A 1 132 ? 0.929 -10.452 16.486 1.00 97.00 132 ILE A C 1
ATOM 1069 O O . ILE A 1 132 ? 1.393 -10.588 15.351 1.00 97.00 132 ILE A O 1
ATOM 1073 N N . ALA A 1 133 ? 0.517 -9.265 16.945 1.00 96.88 133 ALA A N 1
ATOM 1074 C CA . ALA A 1 133 ? 0.640 -8.032 16.164 1.00 96.88 133 ALA A CA 1
ATOM 1075 C C . ALA A 1 133 ? 2.111 -7.706 15.845 1.00 96.88 133 ALA A C 1
ATOM 1077 O O . ALA A 1 133 ? 2.444 -7.409 14.697 1.00 96.88 133 ALA A O 1
ATOM 1078 N N . GLU A 1 134 ? 3.007 -7.866 16.820 1.00 96.19 134 GLU A N 1
ATOM 1079 C CA . GLU A 1 134 ? 4.448 -7.688 16.627 1.00 96.19 134 GLU A CA 1
ATOM 1080 C C . GLU A 1 134 ? 5.010 -8.673 15.593 1.00 96.19 134 GLU A C 1
ATOM 1082 O O . GLU A 1 134 ? 5.664 -8.273 14.624 1.00 96.19 134 GLU A O 1
ATOM 1087 N N . GLN A 1 135 ? 4.691 -9.965 15.733 1.00 95.75 135 GLN A N 1
ATOM 1088 C CA . GLN A 1 135 ? 5.100 -10.985 14.767 1.00 95.75 135 GLN A CA 1
ATOM 1089 C C . GLN A 1 135 ? 4.594 -10.653 13.356 1.00 95.75 135 GLN A C 1
ATOM 1091 O O . GLN A 1 135 ? 5.327 -10.798 12.374 1.00 95.75 135 GLN A O 1
ATOM 1096 N N . ARG A 1 136 ? 3.353 -10.173 13.240 1.00 95.00 136 ARG A N 1
ATOM 1097 C CA . ARG A 1 136 ? 2.762 -9.756 11.968 1.00 95.00 136 ARG A CA 1
ATOM 1098 C C . ARG A 1 136 ? 3.540 -8.604 11.328 1.00 95.00 136 ARG A C 1
ATOM 1100 O O . ARG A 1 136 ? 3.772 -8.648 10.121 1.00 95.00 136 ARG A O 1
ATOM 1107 N N . HIS A 1 137 ? 3.988 -7.609 12.094 1.00 94.50 137 HIS A N 1
ATOM 1108 C CA . HIS A 1 137 ? 4.809 -6.502 11.572 1.00 94.50 137 HIS A CA 1
ATOM 1109 C C . HIS A 1 137 ? 6.176 -6.978 11.063 1.00 94.50 137 HIS A C 1
ATOM 1111 O O . HIS A 1 137 ? 6.649 -6.521 10.015 1.00 94.50 137 HIS A O 1
ATOM 1117 N N . VAL A 1 138 ? 6.790 -7.952 11.743 1.00 95.19 138 VAL A N 1
ATOM 1118 C CA . VAL A 1 138 ? 8.029 -8.594 11.270 1.00 95.19 138 VAL A CA 1
ATOM 1119 C C . VAL A 1 138 ? 7.795 -9.290 9.928 1.00 95.19 138 VAL A C 1
ATOM 1121 O O . VAL A 1 138 ? 8.558 -9.078 8.980 1.00 95.19 138 VAL A O 1
ATOM 1124 N N . VAL A 1 139 ? 6.720 -10.076 9.807 1.00 95.88 139 VAL A N 1
ATOM 1125 C CA . VAL A 1 139 ? 6.371 -10.746 8.543 1.00 95.88 139 VAL A CA 1
ATOM 1126 C C . VAL A 1 139 ? 6.069 -9.723 7.449 1.00 95.88 139 VAL A C 1
ATOM 1128 O O . VAL A 1 139 ? 6.549 -9.898 6.331 1.00 95.88 139 VAL A O 1
ATOM 1131 N N . TYR A 1 140 ? 5.360 -8.632 7.752 1.00 95.19 140 TYR A N 1
ATOM 1132 C CA . TYR A 1 140 ? 5.075 -7.555 6.797 1.00 95.19 140 TYR A CA 1
ATOM 1133 C C . TYR A 1 140 ? 6.360 -6.979 6.185 1.00 95.19 140 TYR A C 1
ATOM 1135 O O . TYR A 1 140 ? 6.493 -6.885 4.963 1.00 95.19 140 TYR A O 1
ATOM 1143 N N . THR A 1 141 ? 7.341 -6.658 7.032 1.00 93.94 141 THR A N 1
ATOM 1144 C CA . THR A 1 141 ? 8.633 -6.093 6.608 1.00 93.94 141 THR A CA 1
ATOM 1145 C C . THR A 1 141 ? 9.409 -7.067 5.719 1.00 93.94 141 THR A C 1
ATOM 1147 O O . THR A 1 141 ? 10.026 -6.674 4.727 1.00 93.94 141 THR A O 1
ATOM 1150 N N . GLN A 1 142 ? 9.342 -8.360 6.037 1.00 94.94 142 GLN A N 1
ATOM 1151 C CA . GLN A 1 142 ? 9.999 -9.421 5.273 1.00 94.94 142 GLN A CA 1
ATOM 1152 C C . GLN A 1 142 ? 9.250 -9.815 3.990 1.00 94.94 142 GLN A C 1
ATOM 1154 O O . GLN A 1 142 ? 9.805 -10.563 3.189 1.00 94.94 142 GLN A O 1
ATOM 1159 N N . THR A 1 143 ? 8.008 -9.356 3.791 1.00 95.88 143 THR A N 1
ATOM 1160 C CA . THR A 1 143 ? 7.147 -9.773 2.671 1.00 95.88 143 THR A CA 1
ATOM 1161 C C . THR A 1 143 ? 6.654 -8.591 1.848 1.00 95.88 143 THR A C 1
ATOM 1163 O O . THR A 1 143 ? 7.207 -8.320 0.787 1.00 95.88 143 THR A O 1
ATOM 1166 N N . ILE A 1 144 ? 5.645 -7.859 2.317 1.00 94.50 144 ILE A N 1
ATOM 1167 C CA . ILE A 1 144 ? 4.978 -6.801 1.550 1.00 94.50 144 ILE A CA 1
ATOM 1168 C C . ILE A 1 144 ? 5.943 -5.674 1.179 1.00 94.50 144 ILE A C 1
ATOM 1170 O O . ILE A 1 144 ? 5.963 -5.271 0.017 1.00 94.50 144 ILE A O 1
ATOM 1174 N N . MET A 1 145 ? 6.809 -5.236 2.100 1.00 94.25 145 MET A N 1
ATOM 1175 C CA . MET A 1 145 ? 7.816 -4.217 1.763 1.00 94.25 145 MET A CA 1
ATOM 1176 C C . MET A 1 145 ? 8.805 -4.716 0.700 1.00 94.25 145 MET A C 1
ATOM 1178 O O . MET A 1 145 ? 9.211 -3.953 -0.174 1.00 94.25 145 MET A O 1
ATOM 1182 N N . GLN A 1 146 ? 9.156 -6.005 0.724 1.00 95.00 146 GLN A N 1
ATOM 1183 C CA . GLN A 1 146 ? 10.016 -6.611 -0.298 1.00 95.00 146 GLN A CA 1
ATOM 1184 C C . GLN A 1 146 ? 9.303 -6.680 -1.657 1.00 95.00 146 GLN A C 1
ATOM 1186 O O . GLN A 1 146 ? 9.902 -6.364 -2.684 1.00 95.00 146 GLN A O 1
AT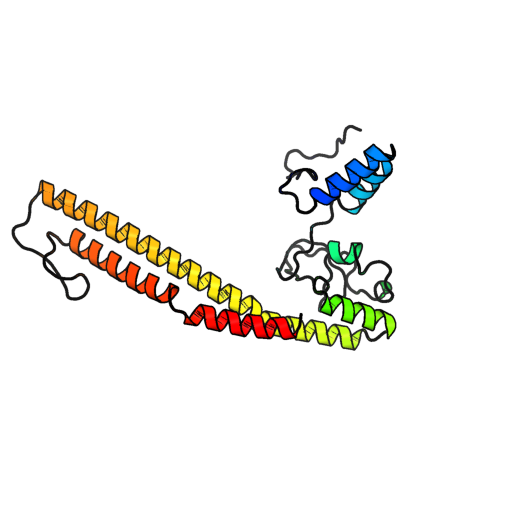OM 1191 N N . CYS A 1 147 ? 8.009 -7.015 -1.681 1.00 94.50 147 CYS A N 1
ATOM 1192 C CA . CYS A 1 147 ? 7.202 -6.963 -2.902 1.00 94.50 147 CYS A CA 1
ATOM 1193 C C . CYS A 1 147 ? 7.173 -5.550 -3.500 1.00 94.50 147 CYS A C 1
ATOM 1195 O O . CYS A 1 147 ? 7.376 -5.388 -4.702 1.00 94.50 147 CYS A O 1
ATOM 1197 N N . GLU A 1 148 ? 6.954 -4.524 -2.675 1.00 93.31 148 GLU A N 1
ATOM 1198 C CA . GLU A 1 148 ? 6.949 -3.125 -3.116 1.00 93.31 148 GLU A CA 1
ATOM 1199 C C . GLU A 1 148 ? 8.306 -2.697 -3.683 1.00 93.31 148 GLU A C 1
ATOM 1201 O O . GLU A 1 148 ? 8.358 -2.041 -4.724 1.00 93.31 148 GLU A O 1
ATOM 1206 N N . GLN A 1 149 ? 9.408 -3.116 -3.054 1.00 93.50 149 GLN A N 1
ATOM 1207 C CA . GLN A 1 149 ? 10.759 -2.868 -3.559 1.00 93.50 149 GLN A CA 1
ATOM 1208 C C . GLN A 1 149 ? 10.982 -3.505 -4.933 1.00 93.50 149 GLN A C 1
ATOM 1210 O O . GLN A 1 149 ? 11.445 -2.819 -5.845 1.00 93.50 149 GLN A O 1
ATOM 1215 N N . ILE A 1 150 ? 10.598 -4.774 -5.111 1.00 93.00 150 ILE A N 1
ATOM 1216 C CA . ILE A 1 150 ? 10.701 -5.464 -6.404 1.00 93.00 150 ILE A CA 1
ATOM 1217 C C . ILE A 1 150 ? 9.876 -4.722 -7.460 1.00 93.00 150 ILE A C 1
ATOM 1219 O O . ILE A 1 150 ? 10.386 -4.406 -8.532 1.00 93.00 150 ILE A O 1
ATOM 1223 N N . LEU A 1 151 ? 8.620 -4.380 -7.163 1.00 92.81 151 LEU A N 1
ATOM 1224 C CA . LEU A 1 151 ? 7.757 -3.658 -8.101 1.00 92.81 151 LEU A CA 1
ATOM 1225 C C . LEU A 1 151 ? 8.320 -2.279 -8.473 1.00 92.81 151 LEU A C 1
ATOM 1227 O O . LEU A 1 151 ? 8.238 -1.875 -9.633 1.00 92.81 151 LEU A O 1
ATOM 1231 N N . ASN A 1 152 ? 8.907 -1.556 -7.520 1.00 92.81 152 ASN A N 1
ATOM 1232 C CA .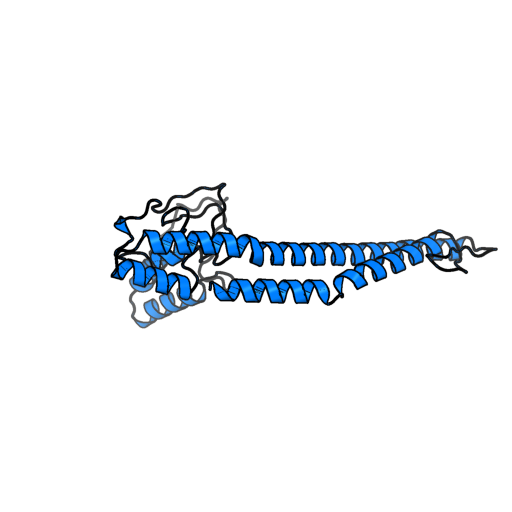 ASN A 1 152 ? 9.533 -0.263 -7.786 1.00 92.81 152 ASN A CA 1
ATOM 1233 C C . ASN A 1 152 ? 10.787 -0.405 -8.659 1.00 92.81 152 ASN A C 1
ATOM 1235 O O . ASN A 1 152 ? 10.950 0.370 -9.599 1.00 92.81 152 ASN A O 1
ATOM 1239 N N . GLN A 1 153 ? 11.622 -1.420 -8.423 1.00 90.94 153 GLN A N 1
ATOM 1240 C CA . GLN A 1 153 ? 12.768 -1.727 -9.288 1.00 90.94 153 GLN A CA 1
ATOM 1241 C C . GLN A 1 153 ? 12.322 -2.041 -10.719 1.00 90.94 153 GLN A C 1
ATOM 1243 O O . GLN A 1 153 ? 12.878 -1.498 -11.669 1.00 90.94 153 GLN A O 1
ATOM 1248 N N . GLN A 1 154 ? 11.265 -2.842 -10.878 1.00 91.00 154 GLN A N 1
ATOM 1249 C CA . GLN A 1 154 ? 10.698 -3.172 -12.188 1.00 91.00 154 GLN A CA 1
ATOM 1250 C C . GLN A 1 154 ? 10.166 -1.929 -12.919 1.00 91.00 154 GLN A C 1
ATOM 1252 O O . GLN A 1 154 ? 10.407 -1.765 -14.113 1.00 91.00 154 GLN A O 1
ATOM 1257 N N . LYS A 1 155 ? 9.504 -1.005 -12.207 1.00 91.69 155 LYS A N 1
ATOM 1258 C CA . LYS A 1 155 ? 9.062 0.280 -12.779 1.00 91.69 155 LYS A CA 1
ATOM 1259 C C . LYS A 1 155 ? 10.234 1.148 -13.239 1.00 91.69 155 LYS A C 1
ATOM 1261 O O . LYS A 1 155 ? 10.163 1.721 -14.322 1.00 91.69 155 LYS A O 1
ATOM 1266 N N . ILE A 1 156 ? 11.296 1.243 -12.436 1.00 91.75 156 ILE A N 1
ATOM 1267 C CA . ILE A 1 156 ? 12.498 2.019 -12.780 1.00 91.75 156 ILE A CA 1
ATOM 1268 C C . ILE A 1 156 ? 13.178 1.422 -14.015 1.00 91.75 156 ILE A C 1
ATOM 1270 O O . ILE A 1 156 ? 13.468 2.155 -14.957 1.00 91.75 156 ILE A O 1
ATOM 1274 N N . ALA A 1 157 ? 13.366 0.102 -14.052 1.00 90.44 157 ALA A N 1
ATOM 1275 C CA . ALA A 1 157 ? 13.962 -0.590 -15.192 1.00 90.44 157 ALA A CA 1
ATOM 1276 C C . ALA A 1 157 ? 13.121 -0.426 -16.473 1.00 90.44 157 ALA A C 1
ATOM 1278 O O . ALA A 1 157 ? 13.664 -0.144 -17.541 1.00 90.44 157 ALA A O 1
ATOM 1279 N N . ALA A 1 158 ? 11.789 -0.496 -16.372 1.00 91.81 158 ALA A N 1
ATOM 1280 C CA . ALA A 1 158 ? 10.895 -0.249 -17.505 1.00 91.81 158 ALA A CA 1
ATOM 1281 C C . ALA A 1 158 ? 10.994 1.200 -18.015 1.00 91.81 158 ALA A C 1
ATOM 1283 O O . ALA A 1 158 ? 11.084 1.434 -19.222 1.00 91.81 158 ALA A O 1
ATOM 1284 N N . MET A 1 159 ? 11.031 2.176 -17.103 1.00 94.12 159 MET A N 1
ATOM 1285 C CA . MET A 1 159 ? 11.222 3.586 -17.447 1.00 94.12 159 MET A CA 1
ATOM 1286 C C . MET A 1 159 ? 12.588 3.827 -18.106 1.00 94.12 159 MET A C 1
ATOM 1288 O O . MET A 1 159 ? 12.675 4.566 -19.087 1.00 94.12 159 MET A O 1
ATOM 1292 N N . GLN A 1 160 ? 13.647 3.178 -17.617 1.00 93.06 160 GLN A N 1
ATOM 1293 C CA . GLN A 1 160 ? 14.980 3.242 -18.214 1.00 93.06 160 GLN A CA 1
ATOM 1294 C C . GLN A 1 160 ? 14.988 2.656 -19.630 1.00 93.06 160 GLN A C 1
ATOM 1296 O O . GLN A 1 160 ? 15.501 3.294 -20.549 1.00 93.06 160 GLN A O 1
ATOM 1301 N N . ALA A 1 161 ? 14.374 1.488 -19.839 1.00 94.00 161 ALA A N 1
ATOM 1302 C CA . ALA A 1 161 ? 14.245 0.885 -21.162 1.00 94.00 161 ALA A CA 1
ATOM 1303 C C . ALA A 1 161 ? 13.516 1.822 -22.140 1.00 94.00 161 ALA A C 1
ATOM 1305 O O . ALA A 1 161 ? 13.970 2.012 -23.272 1.00 94.00 161 ALA A O 1
ATOM 1306 N N . GLN A 1 162 ? 12.433 2.466 -21.695 1.00 94.75 162 GLN A N 1
ATOM 1307 C CA . GLN A 1 162 ? 11.706 3.453 -22.493 1.00 94.75 162 GLN A CA 1
ATOM 1308 C C . GLN A 1 162 ? 12.579 4.669 -22.835 1.00 94.75 162 GLN A C 1
ATOM 1310 O O . GLN A 1 162 ? 12.625 5.078 -23.994 1.00 94.75 162 GLN A O 1
ATOM 1315 N N . MET A 1 163 ? 13.294 5.226 -21.855 1.00 96.06 163 MET A N 1
ATOM 1316 C CA . MET A 1 163 ? 14.198 6.364 -22.053 1.00 96.06 163 MET A CA 1
ATOM 1317 C C . MET A 1 163 ? 15.331 6.046 -23.041 1.00 96.06 163 MET A C 1
ATOM 1319 O O . MET A 1 163 ? 15.712 6.893 -23.846 1.00 96.06 163 MET A O 1
ATOM 1323 N N . LEU A 1 164 ? 15.873 4.829 -23.008 1.00 96.38 164 LEU A N 1
ATOM 1324 C CA . LEU A 1 164 ? 16.886 4.391 -23.969 1.00 96.38 164 LEU A CA 1
ATOM 1325 C C . LEU A 1 164 ? 16.295 4.261 -25.380 1.00 96.38 164 LEU A C 1
ATOM 1327 O O . LEU A 1 164 ? 16.914 4.696 -26.344 1.00 96.38 164 LEU A O 1
ATOM 1331 N N . GLY A 1 165 ? 15.067 3.752 -25.514 1.00 95.56 165 GLY A N 1
ATOM 1332 C CA . GLY A 1 165 ? 14.389 3.659 -26.812 1.00 95.56 165 GLY A CA 1
ATOM 1333 C C . GLY A 1 165 ? 14.080 5.027 -27.441 1.00 95.56 165 GLY A C 1
ATOM 1334 O O . GLY A 1 165 ? 14.199 5.203 -28.659 1.00 95.56 165 GLY A O 1
ATOM 1335 N N . THR A 1 166 ? 13.730 6.031 -26.627 1.00 96.75 166 THR A N 1
ATOM 1336 C CA . THR A 1 166 ? 13.538 7.404 -27.125 1.00 96.75 166 THR A CA 1
ATOM 1337 C C . THR A 1 166 ? 14.859 8.036 -27.558 1.00 96.75 166 THR A C 1
ATOM 1339 O O . THR A 1 166 ? 14.902 8.657 -28.621 1.00 96.75 166 THR A O 1
ATOM 1342 N N . GLN A 1 167 ? 15.949 7.819 -26.811 1.00 96.62 167 GLN A N 1
ATOM 1343 C CA . GLN A 1 167 ? 17.293 8.231 -27.231 1.00 96.62 167 GLN A CA 1
ATOM 1344 C C . GLN A 1 167 ? 17.702 7.550 -28.540 1.00 96.62 167 GLN A C 1
ATOM 1346 O O . GLN A 1 167 ? 18.124 8.232 -29.470 1.00 96.62 167 GLN A O 1
ATOM 1351 N N . GLY A 1 168 ? 17.496 6.239 -28.673 1.00 97.06 168 GLY A N 1
ATOM 1352 C CA . GLY A 1 168 ? 17.796 5.511 -29.907 1.00 97.06 168 GLY A CA 1
ATOM 1353 C C . GLY A 1 168 ? 17.105 6.116 -31.129 1.00 97.06 168 GLY A C 1
ATOM 1354 O O . GLY A 1 168 ? 17.737 6.371 -32.157 1.00 97.06 168 GLY A O 1
ATOM 1355 N N . THR A 1 169 ? 15.819 6.447 -30.997 1.00 96.94 169 THR A N 1
ATOM 1356 C CA . THR A 1 169 ? 15.043 7.109 -32.059 1.00 96.94 169 THR A CA 1
ATOM 1357 C C . THR A 1 169 ? 15.576 8.505 -32.383 1.00 96.94 169 THR A C 1
ATOM 1359 O O . THR A 1 169 ? 15.756 8.836 -33.556 1.00 96.94 169 THR A O 1
ATOM 1362 N N . PHE A 1 170 ? 15.870 9.308 -31.359 1.00 97.75 170 PHE A N 1
ATOM 1363 C CA . PHE A 1 170 ? 16.413 10.656 -31.522 1.00 97.75 170 PHE A CA 1
ATOM 1364 C C . PHE A 1 170 ? 17.744 10.644 -32.288 1.00 97.75 170 PHE A C 1
ATOM 1366 O O . PHE A 1 170 ? 17.880 11.325 -33.306 1.00 97.75 170 PHE A O 1
ATOM 1373 N N . TYR A 1 171 ? 18.692 9.807 -31.865 1.00 97.50 171 TYR A N 1
ATOM 1374 C CA . TYR A 1 171 ? 20.018 9.704 -32.476 1.00 97.50 171 TYR A CA 1
ATOM 1375 C C . TYR A 1 171 ? 19.960 9.196 -33.924 1.00 97.50 171 TYR A C 1
ATOM 1377 O O . TYR A 1 171 ? 20.610 9.769 -34.799 1.00 97.50 171 TYR A O 1
ATOM 1385 N N . LYS A 1 172 ? 19.109 8.203 -34.221 1.00 97.31 172 LYS A N 1
ATOM 1386 C CA . LYS A 1 172 ? 18.878 7.769 -35.611 1.00 97.31 172 LYS A CA 1
ATOM 1387 C C . LYS A 1 172 ? 18.301 8.887 -36.473 1.00 97.31 172 LYS A C 1
ATOM 1389 O O . LYS A 1 172 ? 18.769 9.082 -37.590 1.00 97.31 172 LYS A O 1
ATOM 1394 N N . SER A 1 173 ? 17.324 9.642 -35.963 1.00 97.25 173 SER A N 1
ATOM 1395 C CA . SER A 1 173 ? 16.714 10.737 -36.730 1.00 97.25 173 SER A CA 1
ATOM 1396 C C . SER A 1 173 ? 17.719 11.842 -37.066 1.00 97.25 173 SER A C 1
ATOM 1398 O O . SER A 1 173 ? 17.757 12.315 -38.200 1.00 97.25 173 SER A O 1
ATOM 1400 N N . MET A 1 174 ? 18.589 12.188 -36.112 1.00 96.56 174 MET A N 1
ATOM 1401 C CA . MET A 1 174 ? 19.670 13.148 -36.319 1.00 96.56 174 MET A CA 1
ATOM 1402 C C . MET A 1 174 ? 20.682 12.628 -37.341 1.00 96.56 174 MET A C 1
ATOM 1404 O O . MET A 1 174 ? 21.047 13.349 -38.268 1.00 96.56 174 MET A O 1
ATOM 1408 N N . GLY A 1 175 ? 21.083 11.362 -37.209 1.00 96.75 175 GLY A N 1
ATOM 1409 C CA . GLY A 1 175 ? 22.019 10.728 -38.127 1.00 96.75 175 GLY A CA 1
ATOM 1410 C C . GLY A 1 175 ? 21.499 10.669 -39.561 1.00 96.75 175 GLY A C 1
ATOM 1411 O O . GLY A 1 175 ? 22.230 11.016 -40.483 1.00 96.75 175 GLY A O 1
ATOM 1412 N N . TRP A 1 176 ? 20.232 10.310 -39.774 1.00 96.12 176 TRP A N 1
ATOM 1413 C CA . TRP A 1 176 ? 19.642 10.300 -41.117 1.00 96.12 176 TRP A CA 1
ATOM 1414 C C . TRP A 1 176 ? 19.452 11.700 -41.702 1.00 96.12 176 TRP A C 1
ATOM 1416 O O . TRP A 1 176 ? 19.646 11.879 -42.900 1.00 96.12 176 TRP A O 1
ATOM 1426 N N . ALA A 1 177 ? 19.123 12.704 -40.885 1.00 96.25 177 ALA A N 1
ATOM 1427 C CA . ALA A 1 177 ? 19.048 14.087 -41.355 1.00 96.25 177 ALA A CA 1
ATOM 1428 C C . ALA A 1 177 ? 20.427 14.617 -41.788 1.00 96.25 177 ALA A C 1
ATOM 1430 O O . ALA A 1 177 ? 20.548 15.298 -42.809 1.00 96.25 177 ALA A O 1
ATOM 1431 N N . GLN A 1 178 ? 21.480 14.273 -41.040 1.00 94.38 178 GLN A N 1
ATOM 1432 C CA . GLN A 1 178 ? 22.850 14.602 -41.422 1.00 94.38 178 GLN A CA 1
ATOM 1433 C C . GLN A 1 178 ? 23.251 13.884 -42.714 1.00 94.38 178 GLN A C 1
ATOM 1435 O O . GLN A 1 178 ? 23.801 14.508 -43.615 1.00 94.38 178 GLN A O 1
ATOM 1440 N N . ASP A 1 179 ? 22.948 12.593 -42.835 1.00 95.25 179 ASP A N 1
ATOM 1441 C CA . ASP A 1 179 ? 23.282 11.824 -44.033 1.00 95.25 179 ASP A CA 1
ATOM 1442 C C . ASP A 1 179 ? 22.551 12.342 -45.280 1.00 95.25 179 ASP A C 1
ATOM 1444 O O . ASP A 1 179 ? 23.153 12.517 -46.333 1.00 95.25 179 ASP A O 1
ATOM 1448 N N . ALA A 1 180 ? 21.274 12.708 -45.151 1.00 94.62 180 ALA A N 1
ATOM 1449 C CA . ALA A 1 180 ? 20.507 13.291 -46.249 1.00 94.62 180 ALA A CA 1
ATOM 1450 C C . ALA A 1 180 ? 21.057 14.649 -46.729 1.00 94.62 180 ALA A C 1
ATOM 1452 O O . ALA A 1 180 ? 20.800 15.045 -47.864 1.00 94.62 180 ALA A O 1
ATOM 1453 N N . THR A 1 181 ? 21.790 15.374 -45.876 1.00 93.69 181 THR A N 1
ATOM 1454 C CA . THR A 1 181 ? 22.343 16.700 -46.199 1.00 93.69 181 THR A CA 1
ATOM 1455 C C . THR A 1 181 ? 23.803 16.656 -46.635 1.00 93.69 181 THR A C 1
ATOM 1457 O O . THR A 1 181 ? 24.191 17.417 -47.518 1.00 93.69 181 THR A O 1
ATOM 1460 N N . MET A 1 182 ? 24.615 15.787 -46.034 1.00 93.12 182 MET A N 1
ATOM 1461 C CA . MET A 1 182 ? 26.061 15.717 -46.273 1.00 93.12 182 MET A CA 1
ATOM 1462 C C . MET A 1 182 ? 26.486 14.490 -47.090 1.00 93.12 182 MET A C 1
ATOM 1464 O O . MET A 1 182 ? 27.553 14.513 -47.703 1.00 93.12 182 MET A O 1
ATOM 1468 N N . GLY A 1 183 ? 25.667 13.436 -47.116 1.00 90.94 183 GLY A N 1
ATOM 1469 C CA . GLY A 1 183 ? 26.043 12.112 -47.604 1.00 90.94 183 GLY A CA 1
ATOM 1470 C C . GLY A 1 183 ? 27.132 11.445 -46.755 1.00 90.94 183 GLY A C 1
ATOM 1471 O O . GLY A 1 183 ? 27.665 12.019 -45.801 1.00 90.94 183 GLY A O 1
ATOM 1472 N N . HIS A 1 184 ? 27.507 10.228 -47.143 1.00 91.56 184 HIS A N 1
ATOM 1473 C CA . HIS A 1 184 ? 28.634 9.493 -46.572 1.00 91.56 184 HIS A CA 1
ATOM 1474 C C . HIS A 1 184 ? 29.399 8.742 -47.671 1.00 91.56 184 HIS A C 1
ATOM 1476 O O . HIS A 1 184 ? 28.831 8.346 -48.687 1.00 91.56 184 HIS A O 1
ATOM 1482 N N . SER A 1 185 ? 30.706 8.545 -47.477 1.00 92.12 185 SER A N 1
ATOM 1483 C CA . SER A 1 185 ? 31.572 7.766 -48.383 1.00 92.12 185 SER A CA 1
ATOM 1484 C C . SER A 1 185 ? 32.017 6.425 -47.795 1.00 92.12 185 SER A C 1
ATOM 1486 O O . SER A 1 185 ? 32.550 5.579 -48.510 1.00 92.12 185 SER A O 1
ATOM 1488 N N . TYR A 1 186 ? 31.802 6.226 -46.496 1.00 92.75 186 TYR A N 1
ATOM 1489 C CA . TYR A 1 186 ? 32.107 5.002 -45.768 1.00 92.75 186 TYR A CA 1
ATOM 1490 C C . TYR A 1 186 ? 31.041 4.760 -44.701 1.00 92.75 186 TYR A C 1
ATOM 1492 O O . TYR A 1 186 ? 30.364 5.688 -44.267 1.00 92.75 186 TYR A O 1
ATOM 1500 N N . THR A 1 187 ? 30.912 3.510 -44.265 1.00 96.12 187 THR A N 1
ATOM 1501 C CA . THR A 1 187 ? 30.020 3.129 -43.166 1.00 96.12 187 THR A CA 1
ATOM 1502 C C . THR A 1 187 ? 30.798 2.911 -41.877 1.00 96.12 187 THR A C 1
ATOM 1504 O O . THR A 1 187 ? 31.935 2.437 -41.911 1.00 96.12 187 THR A O 1
ATOM 1507 N N . VAL A 1 188 ? 30.156 3.157 -40.741 1.00 95.00 188 VAL A N 1
ATOM 1508 C CA . VAL A 1 188 ? 30.706 2.907 -39.403 1.00 95.00 188 VAL A CA 1
ATOM 1509 C C . VAL A 1 188 ? 30.019 1.726 -38.719 1.00 95.00 188 VAL A C 1
ATOM 1511 O O . VAL A 1 188 ? 28.965 1.244 -39.147 1.00 95.00 188 VAL A O 1
ATOM 1514 N N . GLY A 1 189 ? 30.631 1.220 -37.650 1.00 94.94 189 GLY A N 1
ATOM 1515 C CA . GLY A 1 189 ? 30.077 0.104 -36.898 1.00 94.94 189 GLY A CA 1
ATOM 1516 C C . GLY A 1 189 ? 30.966 -0.427 -35.790 1.00 94.94 189 GLY A C 1
ATOM 1517 O O . GLY A 1 189 ? 32.171 -0.187 -35.767 1.00 94.94 189 GLY A O 1
ATOM 1518 N N . ASN A 1 190 ? 30.358 -1.193 -34.887 1.00 94.94 190 ASN A N 1
ATOM 1519 C CA . ASN A 1 190 ? 31.058 -1.950 -33.855 1.00 94.94 190 ASN A CA 1
ATOM 1520 C C . ASN A 1 190 ? 30.280 -3.228 -33.489 1.00 94.94 190 ASN A C 1
ATOM 1522 O O . ASN A 1 190 ? 29.141 -3.433 -33.906 1.00 94.94 190 ASN A O 1
ATOM 1526 N N . SER A 1 191 ? 30.891 -4.095 -32.682 1.00 94.56 191 SER A N 1
ATOM 1527 C CA . SER A 1 191 ? 30.292 -5.370 -32.262 1.00 94.56 191 SER A CA 1
ATOM 1528 C C . SER A 1 191 ? 29.027 -5.217 -31.404 1.00 94.56 191 SER A C 1
ATOM 1530 O O . SER A 1 191 ? 28.246 -6.164 -31.277 1.00 94.56 191 SER A O 1
ATOM 1532 N N . TYR A 1 192 ? 28.801 -4.041 -30.817 1.00 94.44 192 TYR A N 1
ATOM 1533 C CA . TYR A 1 192 ? 27.659 -3.779 -29.950 1.00 94.44 192 TYR A CA 1
ATOM 1534 C C . TYR A 1 192 ? 26.438 -3.269 -30.735 1.00 94.44 192 TYR A C 1
ATOM 1536 O O . TYR A 1 192 ? 25.350 -3.824 -30.608 1.00 94.44 192 TYR A O 1
ATOM 1544 N N . ALA A 1 193 ? 26.611 -2.269 -31.595 1.00 93.50 193 ALA A N 1
ATOM 1545 C CA . ALA A 1 193 ? 25.556 -1.651 -32.399 1.00 93.50 193 ALA A CA 1
ATOM 1546 C C . ALA A 1 193 ? 25.368 -2.296 -33.786 1.00 93.50 193 ALA A C 1
ATOM 1548 O O . ALA A 1 193 ? 24.416 -1.970 -34.493 1.00 93.50 193 ALA A O 1
ATOM 1549 N N . GLY A 1 194 ? 26.274 -3.182 -34.202 1.00 94.69 194 GLY A N 1
ATOM 1550 C CA . GLY A 1 194 ? 26.328 -3.725 -35.559 1.00 94.69 194 GLY A CA 1
ATOM 1551 C C . GLY A 1 194 ? 27.161 -2.864 -36.514 1.00 94.69 194 GLY A C 1
ATOM 1552 O O . GLY A 1 194 ? 27.680 -1.808 -36.143 1.00 94.69 194 GLY A O 1
ATOM 1553 N N . TYR A 1 195 ? 27.294 -3.339 -37.752 1.00 95.38 195 TYR A N 1
ATOM 1554 C CA . TYR A 1 195 ? 28.092 -2.710 -38.807 1.00 95.38 195 TYR A CA 1
ATOM 1555 C C . TYR A 1 195 ? 27.223 -2.220 -39.967 1.00 95.38 195 TYR A C 1
ATOM 1557 O O . TYR A 1 195 ? 26.130 -2.740 -40.176 1.00 95.38 195 TYR A O 1
ATOM 1565 N N . GLY A 1 196 ? 27.737 -1.257 -40.741 1.00 95.12 196 GLY A N 1
ATOM 1566 C CA . GLY A 1 196 ? 27.071 -0.749 -41.947 1.00 95.12 196 GLY A CA 1
ATOM 1567 C C . GLY A 1 196 ? 26.219 0.504 -41.724 1.00 95.12 196 GLY A C 1
ATOM 1568 O O . GLY A 1 196 ? 25.319 0.776 -42.511 1.00 95.12 196 GLY A O 1
ATOM 1569 N N . HIS A 1 197 ? 26.474 1.266 -40.659 1.00 96.56 197 HIS A N 1
ATOM 1570 C CA . HIS A 1 197 ? 25.728 2.487 -40.348 1.00 96.56 197 HIS A CA 1
ATOM 1571 C C . HIS A 1 197 ? 26.265 3.680 -41.144 1.00 96.56 197 HIS A C 1
ATOM 1573 O O . HIS A 1 197 ? 27.476 3.817 -41.298 1.00 96.56 197 HIS A O 1
ATOM 1579 N N . ALA A 1 198 ? 25.380 4.567 -41.608 1.00 94.19 198 ALA A N 1
ATOM 1580 C CA . ALA A 1 198 ? 25.752 5.718 -42.443 1.00 94.19 198 ALA A CA 1
ATOM 1581 C C . ALA A 1 198 ? 26.683 6.723 -41.733 1.00 94.19 198 ALA A C 1
ATOM 1583 O O . ALA A 1 198 ? 27.535 7.340 -42.362 1.00 94.19 198 ALA A O 1
ATOM 1584 N N . ASN A 1 199 ? 26.535 6.891 -40.415 1.00 95.12 199 ASN A N 1
ATOM 1585 C CA . ASN A 1 199 ? 27.393 7.738 -39.584 1.00 95.12 199 ASN A CA 1
ATOM 1586 C C . ASN A 1 199 ? 27.305 7.337 -38.101 1.00 95.12 199 ASN A C 1
ATOM 1588 O O . ASN A 1 199 ? 26.522 6.464 -37.713 1.00 95.12 199 ASN A O 1
ATOM 1592 N N . GLU A 1 200 ? 28.121 7.993 -37.272 1.00 94.94 200 GLU A N 1
ATOM 1593 C CA . GLU A 1 200 ? 28.258 7.699 -35.841 1.00 94.94 200 GLU A CA 1
ATOM 1594 C C . GLU A 1 200 ? 26.948 7.899 -35.061 1.00 94.94 200 GLU A C 1
ATOM 1596 O O . GLU A 1 200 ? 26.643 7.111 -34.169 1.00 94.94 200 GLU A O 1
ATOM 1601 N N . TRP A 1 201 ? 26.120 8.886 -35.431 1.00 95.81 201 TRP A N 1
ATOM 1602 C CA . TRP A 1 201 ? 24.829 9.132 -34.773 1.00 95.81 201 TRP A CA 1
ATOM 1603 C C . TRP A 1 201 ? 23.842 7.989 -35.008 1.00 95.81 201 TRP A C 1
ATOM 1605 O O . TRP A 1 201 ? 23.171 7.557 -34.071 1.00 95.81 201 TRP A O 1
ATOM 1615 N N . VAL A 1 202 ? 23.780 7.455 -36.236 1.00 96.50 202 VAL A N 1
ATOM 1616 C CA . VAL A 1 202 ? 22.956 6.272 -36.537 1.00 96.50 202 VAL A CA 1
ATOM 1617 C C . VAL A 1 202 ? 23.437 5.074 -35.717 1.00 96.50 202 VAL A C 1
ATOM 1619 O O . VAL A 1 202 ? 22.624 4.421 -35.063 1.00 96.50 202 VAL A O 1
ATOM 1622 N N . MET A 1 203 ? 24.750 4.823 -35.688 1.00 96.62 203 MET A N 1
ATOM 1623 C CA . MET A 1 203 ? 25.340 3.736 -34.899 1.00 96.62 203 MET A CA 1
ATOM 1624 C C . MET A 1 203 ? 25.019 3.879 -33.404 1.00 96.62 203 MET A C 1
ATOM 1626 O O . MET A 1 203 ? 24.571 2.920 -32.772 1.00 96.62 203 MET A O 1
ATOM 1630 N N . GLN A 1 204 ? 25.158 5.084 -32.846 1.00 96.44 204 GLN A N 1
ATOM 1631 C CA . GLN A 1 204 ? 24.805 5.368 -31.457 1.00 96.44 204 GLN A CA 1
ATOM 1632 C C . GLN A 1 204 ? 23.305 5.178 -31.189 1.00 96.44 204 GLN A C 1
ATOM 1634 O O . GLN A 1 204 ? 22.912 4.683 -30.137 1.00 96.44 204 GLN A O 1
ATOM 1639 N N . GLY A 1 205 ? 22.440 5.500 -32.147 1.00 97.12 205 GLY A N 1
ATOM 1640 C CA . GLY A 1 205 ? 21.016 5.217 -32.017 1.00 97.12 205 GLY A CA 1
ATOM 1641 C C . GLY A 1 205 ? 20.709 3.714 -31.930 1.00 97.12 205 GLY A C 1
ATOM 1642 O O . GLY A 1 205 ? 19.903 3.294 -31.100 1.00 97.12 205 GLY A O 1
ATOM 1643 N N . TYR A 1 206 ? 21.401 2.884 -32.717 1.00 96.88 206 TYR A N 1
ATOM 1644 C CA . TYR A 1 206 ? 21.288 1.423 -32.625 1.00 96.88 206 TYR A CA 1
ATOM 1645 C C . TYR A 1 206 ? 21.886 0.845 -31.335 1.00 96.88 206 TYR A C 1
ATOM 1647 O O . TYR A 1 206 ? 21.371 -0.154 -30.825 1.00 96.88 206 TYR A O 1
ATOM 1655 N N . SER A 1 207 ? 22.930 1.463 -30.771 1.00 96.62 207 SER A N 1
ATOM 1656 C CA . SER A 1 207 ? 23.459 1.048 -29.467 1.00 96.62 207 SER A CA 1
ATOM 1657 C C . SER A 1 207 ? 22.431 1.281 -28.353 1.00 96.62 207 SER A C 1
ATOM 1659 O O . SER A 1 207 ? 22.195 0.377 -27.551 1.00 96.62 207 SER A O 1
ATOM 1661 N N . TYR A 1 208 ? 21.737 2.425 -28.355 1.00 97.31 208 TYR A N 1
ATOM 1662 C CA . TYR A 1 208 ? 20.651 2.706 -27.411 1.00 97.31 208 TYR A CA 1
ATOM 1663 C C . TYR A 1 208 ? 19.438 1.788 -27.592 1.00 97.31 208 TYR A C 1
ATOM 1665 O O . TYR A 1 208 ? 18.887 1.312 -26.600 1.00 97.31 208 TYR A O 1
ATOM 1673 N N . ASP A 1 209 ? 19.041 1.474 -28.830 1.00 95.25 209 ASP A N 1
ATOM 1674 C CA . ASP A 1 209 ? 17.973 0.497 -29.090 1.00 95.25 209 ASP A CA 1
ATOM 1675 C C . ASP A 1 209 ? 18.310 -0.879 -28.494 1.00 95.25 209 ASP A C 1
ATOM 1677 O O . ASP A 1 209 ? 17.442 -1.559 -27.941 1.00 95.25 209 ASP A O 1
ATOM 1681 N N . ARG A 1 210 ? 19.575 -1.305 -28.599 1.00 94.81 210 ARG A N 1
ATOM 1682 C CA . ARG A 1 210 ? 20.032 -2.566 -28.012 1.00 94.81 210 ARG A CA 1
ATOM 1683 C C . ARG A 1 210 ? 20.007 -2.515 -26.484 1.00 94.81 210 ARG A C 1
ATOM 1685 O O . ARG A 1 210 ? 19.420 -3.412 -25.884 1.00 94.81 210 ARG A O 1
ATOM 1692 N N . GLN A 1 211 ? 20.539 -1.454 -25.874 1.00 94.94 211 GLN A N 1
ATOM 1693 C CA . GLN A 1 211 ? 20.474 -1.250 -24.419 1.00 94.94 211 GLN A CA 1
ATOM 1694 C C . GLN A 1 211 ? 19.025 -1.238 -23.913 1.00 94.94 211 GLN A C 1
ATOM 1696 O O . GLN A 1 211 ? 18.719 -1.834 -22.884 1.00 94.94 211 GLN A O 1
ATOM 1701 N N . SER A 1 212 ? 18.111 -0.606 -24.657 1.00 94.81 212 SER A N 1
ATOM 1702 C CA . SER A 1 212 ? 16.677 -0.591 -24.355 1.00 94.81 212 SER A CA 1
ATOM 1703 C C . SER A 1 212 ? 16.091 -2.004 -24.311 1.00 94.81 212 SER A C 1
ATOM 1705 O O . SER A 1 212 ? 15.385 -2.350 -23.365 1.00 94.81 212 SER A O 1
ATOM 1707 N N . ARG A 1 213 ? 16.421 -2.852 -25.294 1.00 92.06 213 ARG A N 1
ATOM 1708 C CA . ARG A 1 213 ? 15.969 -4.254 -25.336 1.00 92.06 213 ARG A CA 1
ATOM 1709 C C . ARG A 1 213 ? 16.570 -5.097 -24.217 1.00 92.06 213 ARG A C 1
ATOM 1711 O O . ARG A 1 213 ? 15.863 -5.928 -23.658 1.00 92.06 213 ARG A O 1
ATOM 1718 N N . GLU A 1 214 ? 17.843 -4.886 -23.895 1.00 91.12 214 GLU A N 1
ATOM 1719 C CA . GLU A 1 214 ? 18.529 -5.571 -22.792 1.00 91.12 214 GLU A CA 1
ATOM 1720 C C . GLU A 1 214 ? 17.874 -5.218 -21.443 1.00 91.12 214 GLU A C 1
ATOM 1722 O O . GLU A 1 214 ? 17.496 -6.119 -20.696 1.00 91.12 214 GLU A O 1
ATOM 1727 N N . ALA A 1 215 ? 17.607 -3.932 -21.188 1.00 89.19 215 ALA A N 1
ATOM 1728 C CA . ALA A 1 215 ? 16.881 -3.477 -19.998 1.00 89.19 215 ALA A CA 1
ATOM 1729 C C . ALA A 1 215 ? 15.426 -3.984 -19.959 1.00 89.19 215 ALA A C 1
ATOM 1731 O O . ALA A 1 215 ? 14.928 -4.392 -18.911 1.00 89.19 215 ALA A O 1
ATOM 1732 N N . ALA A 1 216 ? 14.732 -4.015 -21.101 1.00 88.38 216 ALA A N 1
ATOM 1733 C CA . ALA A 1 216 ? 13.373 -4.550 -21.183 1.00 88.38 216 ALA A CA 1
ATOM 1734 C C . ALA A 1 216 ? 13.321 -6.065 -20.912 1.00 88.38 216 ALA A C 1
ATOM 1736 O O . ALA A 1 216 ? 12.371 -6.545 -20.295 1.00 88.38 216 ALA A O 1
ATOM 1737 N N . ALA A 1 217 ? 14.333 -6.826 -21.339 1.00 87.25 217 ALA A N 1
ATOM 1738 C CA . ALA A 1 217 ? 14.406 -8.265 -21.094 1.00 87.25 217 ALA A CA 1
ATOM 1739 C C . ALA A 1 217 ? 14.532 -8.596 -19.597 1.00 87.25 217 ALA A C 1
ATOM 1741 O O . ALA A 1 217 ? 13.954 -9.583 -19.144 1.00 87.25 217 ALA A O 1
ATOM 1742 N N . GLU A 1 218 ? 15.224 -7.756 -18.823 1.00 79.50 218 GLU A N 1
ATOM 1743 C CA . GLU A 1 218 ? 15.317 -7.892 -17.364 1.00 79.50 218 GLU A CA 1
ATOM 1744 C C . GLU A 1 218 ? 13.949 -7.721 -16.682 1.00 79.50 218 GLU A C 1
ATOM 1746 O O . GLU A 1 218 ? 13.611 -8.477 -15.769 1.00 79.50 218 GLU A O 1
ATOM 1751 N N . VAL A 1 219 ? 13.127 -6.785 -17.172 1.00 80.38 219 VAL A N 1
ATOM 1752 C CA . VAL A 1 219 ? 11.762 -6.553 -16.664 1.00 80.38 219 VAL A CA 1
ATOM 1753 C C . VAL A 1 219 ? 10.817 -7.702 -17.017 1.00 80.38 219 VAL A C 1
ATOM 1755 O O . VAL A 1 219 ? 9.961 -8.098 -16.230 1.00 80.38 219 VAL A O 1
ATOM 1758 N N . MET A 1 220 ? 10.973 -8.266 -18.214 1.00 75.38 220 MET A N 1
ATOM 1759 C CA . MET A 1 220 ? 10.132 -9.361 -18.707 1.00 75.38 220 MET A CA 1
ATOM 1760 C C . MET A 1 220 ? 10.540 -10.736 -18.155 1.00 75.38 220 MET A C 1
ATOM 1762 O O . MET A 1 220 ? 9.894 -11.742 -18.457 1.00 75.38 220 MET A O 1
ATOM 1766 N N . GLY A 1 221 ? 11.599 -10.806 -17.344 1.00 77.62 221 GLY A N 1
ATOM 1767 C CA . GLY A 1 221 ? 12.004 -12.032 -16.670 1.00 77.62 221 GLY A CA 1
ATOM 1768 C C . GLY A 1 221 ? 10.934 -12.517 -15.684 1.00 77.62 221 GLY A C 1
ATOM 1769 O O . GLY A 1 221 ? 10.400 -11.753 -14.888 1.00 77.62 221 GLY A O 1
ATOM 1770 N N . GLY A 1 222 ? 10.638 -13.820 -15.669 1.00 81.06 222 GLY A N 1
ATOM 1771 C CA . GLY A 1 222 ? 9.665 -14.404 -14.727 1.00 81.06 222 GLY A CA 1
ATOM 1772 C C . GLY A 1 222 ? 10.130 -14.450 -13.259 1.00 81.06 222 GLY A C 1
ATOM 1773 O O . GLY A 1 222 ? 9.330 -14.710 -12.361 1.00 81.06 222 GLY A O 1
ATOM 1774 N N . GLY A 1 223 ? 11.415 -14.196 -12.991 1.00 88.50 223 GLY A N 1
ATOM 1775 C CA . GLY A 1 223 ? 12.023 -14.292 -11.656 1.00 88.50 223 GLY A CA 1
ATOM 1776 C C . GLY A 1 223 ? 11.413 -13.348 -10.606 1.00 88.50 223 GLY A C 1
ATOM 1777 O O . GLY A 1 223 ? 10.992 -13.828 -9.551 1.00 88.50 223 GLY A O 1
ATOM 1778 N N . PRO A 1 224 ? 11.328 -12.027 -10.864 1.00 89.50 224 PRO A N 1
ATOM 1779 C CA . PRO A 1 224 ? 10.662 -11.066 -9.983 1.00 89.50 224 PRO A CA 1
ATOM 1780 C C . PRO A 1 224 ? 9.224 -11.455 -9.620 1.00 89.50 224 PRO A C 1
ATOM 1782 O O . PRO A 1 224 ? 8.861 -11.417 -8.446 1.00 89.50 224 PRO A O 1
ATOM 1785 N N . LEU A 1 225 ? 8.426 -11.899 -10.598 1.00 89.31 225 LEU A N 1
ATOM 1786 C CA . LEU A 1 225 ? 7.039 -12.315 -10.367 1.00 89.31 225 LEU A CA 1
ATOM 1787 C C . LEU A 1 225 ? 6.947 -13.543 -9.455 1.00 89.31 225 LEU A C 1
ATOM 1789 O O . LEU A 1 225 ? 6.150 -13.546 -8.518 1.00 89.31 225 LEU A O 1
ATOM 1793 N N . MET A 1 226 ? 7.796 -14.553 -9.668 1.00 92.19 226 MET A N 1
ATOM 1794 C CA . MET A 1 226 ? 7.855 -15.733 -8.795 1.00 92.19 226 MET A CA 1
ATOM 1795 C C . MET A 1 226 ? 8.229 -15.367 -7.353 1.00 92.19 226 MET A C 1
ATOM 1797 O O . MET A 1 226 ? 7.643 -15.891 -6.405 1.00 92.19 226 MET A O 1
ATOM 1801 N N . ARG A 1 227 ? 9.173 -14.433 -7.169 1.00 92.81 227 ARG A N 1
ATOM 1802 C CA . ARG A 1 227 ? 9.545 -13.936 -5.835 1.00 92.81 227 ARG A CA 1
ATOM 1803 C C . ARG A 1 227 ? 8.378 -13.225 -5.155 1.00 92.81 227 ARG A C 1
ATOM 1805 O O . ARG A 1 227 ? 8.096 -13.525 -4.000 1.00 92.81 227 ARG A O 1
ATOM 1812 N N . ILE A 1 228 ? 7.675 -12.339 -5.867 1.00 94.31 228 ILE A N 1
ATOM 1813 C CA . ILE A 1 228 ? 6.482 -11.658 -5.338 1.00 94.31 228 ILE A CA 1
ATOM 1814 C C . ILE A 1 228 ? 5.432 -12.687 -4.907 1.00 94.31 228 ILE A C 1
ATOM 1816 O O . ILE A 1 228 ? 4.934 -12.607 -3.789 1.00 94.31 228 ILE A O 1
ATOM 1820 N N . GLN A 1 229 ? 5.141 -13.692 -5.739 1.00 94.62 229 GLN A N 1
ATOM 1821 C CA . GLN A 1 229 ? 4.156 -14.727 -5.403 1.00 94.62 229 GLN A CA 1
ATOM 1822 C C . GLN A 1 229 ? 4.512 -15.493 -4.122 1.00 94.62 229 GLN A C 1
ATOM 1824 O O . GLN A 1 229 ? 3.639 -15.721 -3.283 1.00 94.62 229 GLN A O 1
ATOM 1829 N N . MET A 1 230 ? 5.783 -15.864 -3.947 1.00 95.62 230 MET A N 1
ATOM 1830 C CA . MET A 1 230 ? 6.255 -16.543 -2.736 1.00 95.62 230 MET A CA 1
ATOM 1831 C C . MET A 1 230 ? 6.102 -15.658 -1.489 1.00 95.62 230 MET A C 1
ATOM 1833 O O . MET A 1 230 ? 5.639 -16.124 -0.447 1.00 95.62 230 MET A O 1
ATOM 1837 N N . LEU A 1 231 ? 6.460 -14.377 -1.591 1.00 96.75 231 LEU A N 1
ATOM 1838 C CA . LEU A 1 231 ? 6.344 -13.420 -0.489 1.00 96.75 231 LEU A CA 1
ATOM 1839 C C . LEU A 1 231 ? 4.878 -13.146 -0.124 1.00 96.75 231 LEU A C 1
ATOM 1841 O O . LEU A 1 231 ? 4.534 -13.101 1.055 1.00 96.75 231 LEU A O 1
ATOM 1845 N N . GLU A 1 232 ? 3.998 -13.020 -1.118 1.00 94.75 232 GLU A N 1
ATOM 1846 C CA . GLU A 1 232 ? 2.560 -12.870 -0.891 1.00 94.75 232 GLU A CA 1
ATOM 1847 C C . GLU A 1 232 ? 1.937 -14.107 -0.244 1.00 94.75 232 GLU A C 1
ATOM 1849 O O . GLU A 1 232 ? 1.058 -13.964 0.604 1.00 94.75 232 GLU A O 1
ATOM 1854 N N . ALA A 1 233 ? 2.374 -15.314 -0.616 1.00 94.81 233 ALA A N 1
ATOM 1855 C CA . ALA A 1 233 ? 1.913 -16.541 0.028 1.00 94.81 233 ALA A CA 1
ATOM 1856 C C . ALA A 1 233 ? 2.265 -16.541 1.523 1.00 94.81 233 ALA A C 1
ATOM 1858 O O . ALA A 1 233 ? 1.392 -16.790 2.349 1.00 94.81 233 ALA A O 1
ATOM 1859 N N . ARG A 1 234 ? 3.496 -16.146 1.869 1.00 94.75 234 ARG A N 1
ATOM 1860 C CA . ARG A 1 234 ? 3.934 -16.004 3.263 1.00 94.75 234 ARG A CA 1
ATOM 1861 C C . ARG A 1 234 ? 3.146 -14.936 4.030 1.00 94.75 234 ARG A C 1
ATOM 1863 O O . ARG A 1 234 ? 2.858 -15.116 5.205 1.00 94.75 234 ARG A O 1
ATOM 1870 N N . TRP A 1 235 ? 2.764 -13.834 3.383 1.00 95.00 235 TRP A N 1
ATOM 1871 C CA . TRP A 1 235 ? 1.893 -12.828 4.004 1.00 95.00 235 TRP A CA 1
ATOM 1872 C C . TRP A 1 235 ? 0.484 -13.369 4.289 1.00 95.00 235 TRP A C 1
ATOM 1874 O O . TRP A 1 235 ? -0.078 -13.102 5.346 1.00 95.00 235 TRP A O 1
ATOM 1884 N N . ARG A 1 236 ? -0.080 -14.178 3.382 1.00 92.81 236 ARG A N 1
ATOM 1885 C CA . ARG A 1 236 ? -1.407 -14.789 3.587 1.00 92.81 236 ARG A CA 1
ATOM 1886 C C . ARG A 1 236 ? -1.457 -15.724 4.795 1.00 92.81 236 ARG A C 1
ATOM 1888 O O . ARG A 1 236 ? -2.530 -15.911 5.350 1.00 92.81 236 ARG A O 1
ATOM 1895 N N . GLU A 1 237 ? -0.330 -16.288 5.227 1.00 90.81 237 GLU A N 1
ATOM 1896 C CA . GLU A 1 237 ? -0.272 -17.135 6.427 1.00 90.81 237 GLU A CA 1
ATOM 1897 C C . GLU A 1 237 ? -0.565 -16.372 7.725 1.00 90.81 237 GLU A C 1
ATOM 1899 O O . GLU A 1 237 ? -0.886 -17.007 8.732 1.00 90.81 237 GLU A O 1
ATOM 1904 N N . VAL A 1 238 ? -0.469 -15.036 7.726 1.00 90.00 238 VAL A N 1
ATOM 1905 C CA . VAL A 1 238 ? -0.715 -14.178 8.900 1.00 90.00 238 VAL A CA 1
ATOM 1906 C C . VAL A 1 238 ? -1.940 -13.265 8.761 1.00 90.00 238 VAL A C 1
ATOM 1908 O O . VAL A 1 238 ? -2.228 -12.504 9.684 1.00 90.00 238 VAL A O 1
ATOM 1911 N N . GLU A 1 239 ? -2.692 -13.370 7.661 1.00 89.00 239 GLU A N 1
ATOM 1912 C CA . GLU A 1 239 ? -3.898 -12.570 7.371 1.00 89.00 239 GLU A CA 1
ATOM 1913 C C . GLU A 1 239 ? -5.210 -13.358 7.419 1.00 89.00 239 GLU A C 1
ATOM 1915 O O . GLU A 1 239 ? -5.167 -14.609 7.473 1.00 89.00 239 GLU A O 1
#

Radius of gyration: 28.49 Å; chains: 1; bounding box: 71×48×77 Å